Protein AF-D8G5G7-F1 (afdb_monomer_lite)

Secondary structure (DSSP, 8-state):
------SSSSPTT-PPPGGGGGGGGTT-HHHHHHHHHHHHHHHHHHHHHHHHHHHHH--TTS-GGGTT-SSHHHHHHTTSSB-GGG-B---HHHHHHHHHHHHHHHHHHHHHHIIIIIS-S-STTT-TTT---TT-HHHHHHHHHHHHHHHHHHHHHHHHHHHTSS-EEETTTTEEE---S----HHHHHHHHTT-SSSSGGGG--SHHHHHHHHHHHHHHHHHHHHHHHH----HHHHHHS--SHHHHHHHHHHHHHHHHHHHHHHHHH-STTTTHHHH-SPPEEEESSSEEEESTT---HHHHHHHHHHHHHHHHHHHHHHHHHHHTTEETTTTEE-S-TT-S--------------

Foldseek 3Di:
DDPPFDLDDDGPDDDDDPVCPCSVLQQQLLLVLLVVLLVVLVVLQCLLVVLVVLVVQDDLVDFQFQSLDQNVLLCLQLVPQAFALRRRNDCVSSNVSSVVSNVVSVVSNVSSCCSNPPNGRACCPPPVLRGDALLPQLNVLLVQLVVLLVVLVVLVVSLCSQAPVQHGQFLVRRGGDRQPAADQPCCVQCCLCVVVPDPDRVLPDRDVSSVSNNSNVSSCCSNVSSVVSNVDGDDPVRVLPAQRGPLRVLLVVLLVLLVVLQSQLSSLQAHCGSSPCSNFNDHWDWDDDVHIATDDPPRNTSSRCSNVVSNVSSVVSNVSSVVSNCSSCQQDPVVRGRDDRSNPPDDDPDPPPPPDDDD

Structure (mmCIF, N/CA/C/O backbone):
data_AF-D8G5G7-F1
#
_entry.id   AF-D8G5G7-F1
#
loop_
_atom_site.group_PDB
_atom_site.id
_atom_site.type_symbol
_atom_site.label_atom_id
_atom_site.label_alt_id
_atom_site.label_comp_id
_atom_site.label_asym_id
_atom_site.label_entity_id
_atom_site.label_seq_id
_atom_site.pdbx_PDB_ins_code
_atom_site.Cartn_x
_atom_site.Cartn_y
_atom_site.Cartn_z
_atom_site.occupancy
_atom_site.B_iso_or_equiv
_atom_site.auth_seq_id
_atom_site.auth_comp_id
_atom_site.auth_asym_id
_atom_site.auth_atom_id
_atom_site.pdbx_PDB_model_num
ATOM 1 N N . MET A 1 1 ? 28.054 -3.912 -35.708 1.00 29.47 1 MET A N 1
ATOM 2 C CA . MET A 1 1 ? 26.608 -4.204 -35.621 1.00 29.47 1 MET A CA 1
ATOM 3 C C . MET A 1 1 ? 26.435 -5.253 -34.540 1.00 29.47 1 MET A C 1
ATOM 5 O O . MET A 1 1 ? 26.731 -6.412 -34.782 1.00 29.47 1 MET A O 1
ATOM 9 N N . SER A 1 2 ? 26.134 -4.815 -33.317 1.00 28.81 2 SER A N 1
ATOM 10 C CA . SER A 1 2 ? 25.915 -5.701 -32.171 1.00 28.81 2 SER A CA 1
ATOM 11 C C . SER A 1 2 ? 24.429 -6.039 -32.132 1.00 28.81 2 SER A C 1
ATOM 13 O O . SER A 1 2 ? 23.609 -5.128 -32.002 1.00 28.81 2 SER A O 1
ATOM 15 N N . ASN A 1 3 ? 24.091 -7.315 -32.314 1.00 30.52 3 ASN A N 1
ATOM 16 C CA . ASN A 1 3 ? 22.737 -7.826 -32.127 1.00 30.52 3 ASN A CA 1
ATOM 17 C C . ASN A 1 3 ? 22.386 -7.714 -30.637 1.00 30.52 3 ASN A C 1
ATOM 19 O O . ASN A 1 3 ? 22.638 -8.629 -29.858 1.00 30.52 3 ASN A O 1
ATOM 23 N N . MET A 1 4 ? 21.829 -6.573 -30.226 1.00 34.38 4 MET A N 1
ATOM 24 C CA . MET A 1 4 ? 21.128 -6.458 -28.949 1.00 34.38 4 MET A CA 1
ATOM 25 C C . MET A 1 4 ? 19.815 -7.229 -29.078 1.00 34.38 4 MET A C 1
ATOM 27 O O . MET A 1 4 ? 18.813 -6.685 -29.536 1.00 34.38 4 MET A O 1
ATOM 31 N N . VAL A 1 5 ? 19.844 -8.509 -28.712 1.00 39.44 5 VAL A N 1
ATOM 32 C CA . VAL A 1 5 ? 18.653 -9.357 -28.635 1.00 39.44 5 VAL A CA 1
ATOM 33 C C . VAL A 1 5 ? 17.678 -8.719 -27.645 1.00 39.44 5 VAL A C 1
ATOM 35 O O . VAL A 1 5 ? 17.983 -8.529 -26.465 1.00 39.44 5 VAL A O 1
ATOM 38 N N . ALA A 1 6 ? 16.517 -8.309 -28.152 1.00 40.16 6 ALA A N 1
ATOM 39 C CA . ALA A 1 6 ? 15.459 -7.711 -27.358 1.00 40.16 6 ALA A CA 1
ATOM 40 C C . ALA A 1 6 ? 14.908 -8.752 -26.371 1.00 40.16 6 ALA A C 1
ATOM 42 O O . ALA A 1 6 ? 14.219 -9.692 -26.758 1.00 40.16 6 ALA A O 1
ATOM 43 N N . LYS A 1 7 ? 15.181 -8.548 -25.078 1.00 50.09 7 LYS A N 1
ATOM 44 C CA . LYS A 1 7 ? 14.821 -9.428 -23.947 1.00 50.09 7 LYS A CA 1
ATOM 45 C C . LYS A 1 7 ? 13.322 -9.477 -23.613 1.00 50.09 7 LYS A C 1
ATOM 47 O O . LYS A 1 7 ? 12.943 -9.877 -22.515 1.00 50.09 7 LYS A O 1
ATOM 52 N N . SER A 1 8 ? 12.455 -9.042 -24.523 1.00 45.91 8 SER A N 1
ATOM 53 C CA . SER A 1 8 ? 11.006 -9.109 -24.359 1.00 45.91 8 SER A CA 1
ATOM 54 C C . SER A 1 8 ? 10.410 -9.943 -25.482 1.00 45.91 8 SER A C 1
ATOM 56 O O . SER A 1 8 ? 10.410 -9.523 -26.636 1.00 45.91 8 SER A O 1
ATOM 58 N N . PHE A 1 9 ? 9.856 -11.106 -25.139 1.00 51.53 9 PHE A N 1
ATOM 59 C CA . PHE A 1 9 ? 8.991 -11.855 -26.050 1.00 51.53 9 PHE A CA 1
ATOM 60 C C . PHE A 1 9 ? 7.855 -10.953 -26.547 1.00 51.53 9 PHE A C 1
ATOM 62 O O . PHE A 1 9 ? 7.195 -10.369 -25.687 1.00 51.53 9 PHE A O 1
ATOM 69 N N . PRO A 1 10 ? 7.528 -10.935 -27.854 1.00 54.72 10 PRO A N 1
ATOM 70 C CA . PRO A 1 10 ? 7.952 -11.896 -28.873 1.00 54.72 10 PRO A CA 1
ATOM 71 C C . PRO A 1 10 ? 9.245 -11.499 -29.605 1.00 54.72 10 PRO A C 1
ATOM 73 O O . PRO A 1 10 ? 9.547 -10.322 -29.758 1.00 54.72 10 PRO A O 1
ATOM 76 N N . GLY A 1 11 ? 9.964 -12.512 -30.104 1.00 46.16 11 GLY A N 1
ATOM 77 C CA . GLY A 1 11 ? 11.111 -12.325 -30.997 1.00 46.16 11 GLY A CA 1
ATOM 78 C C . GLY A 1 11 ? 10.788 -11.457 -32.221 1.00 46.16 11 GLY A C 1
ATOM 79 O O . GLY A 1 11 ? 9.621 -11.310 -32.602 1.00 46.16 11 GLY A O 1
ATOM 80 N N . GLU A 1 12 ? 11.843 -10.883 -32.803 1.00 34.78 12 GLU A N 1
ATOM 81 C CA . GLU A 1 12 ? 11.816 -9.904 -33.896 1.00 34.78 12 GLU A CA 1
ATOM 82 C C . GLU A 1 12 ? 10.707 -10.151 -34.939 1.00 34.78 12 GLU A C 1
ATOM 84 O O . GLU A 1 12 ? 10.518 -11.256 -35.450 1.00 34.78 12 GLU A O 1
ATOM 89 N N . GLY A 1 13 ? 9.961 -9.090 -35.268 1.00 44.59 13 GLY A N 1
ATOM 90 C CA . GLY A 1 13 ? 8.995 -9.078 -36.373 1.00 44.59 13 GLY A CA 1
ATOM 91 C C . GLY A 1 13 ? 7.551 -9.473 -36.037 1.00 44.59 13 GLY A C 1
ATOM 92 O O . GLY A 1 13 ? 6.696 -9.395 -36.919 1.00 44.59 13 GLY A O 1
ATOM 93 N N . LYS A 1 14 ? 7.221 -9.851 -34.793 1.00 53.91 14 LYS A N 1
ATOM 94 C CA . LYS A 1 14 ? 5.826 -10.106 -34.373 1.00 53.91 14 LYS A CA 1
ATOM 95 C C . LYS A 1 14 ? 5.329 -9.002 -33.444 1.00 53.91 14 LYS A C 1
ATOM 97 O O . LYS A 1 14 ? 5.831 -8.839 -32.341 1.00 53.91 14 LYS A O 1
ATOM 102 N N . SER A 1 15 ? 4.320 -8.241 -33.863 1.00 70.19 15 SER A N 1
ATOM 103 C CA . SER A 1 15 ? 3.655 -7.289 -32.970 1.00 70.19 15 SER A CA 1
ATOM 104 C C . SER A 1 15 ? 2.857 -8.042 -31.898 1.00 70.19 15 SER A C 1
ATOM 106 O O . SER A 1 15 ? 2.246 -9.078 -32.167 1.00 70.19 15 SER A O 1
ATOM 108 N N . PHE A 1 16 ? 2.853 -7.538 -30.660 1.00 81.69 16 PHE A N 1
ATOM 109 C CA . PHE A 1 16 ? 1.962 -8.069 -29.625 1.00 81.69 16 PHE A CA 1
ATOM 110 C C . PHE A 1 16 ? 0.503 -7.967 -30.095 1.00 81.69 16 PHE A C 1
ATOM 112 O O . PHE A 1 16 ? 0.128 -6.905 -30.602 1.00 81.69 16 PHE A O 1
ATOM 119 N N . PRO A 1 17 ? -0.343 -8.996 -29.916 1.00 86.75 17 PRO A N 1
ATOM 120 C CA . PRO A 1 17 ? -1.772 -8.909 -30.216 1.00 86.75 17 PRO A CA 1
ATOM 121 C C . PRO A 1 17 ? -2.478 -7.904 -29.292 1.00 86.75 17 PRO A C 1
ATOM 123 O O . PRO A 1 17 ? -1.935 -7.496 -28.267 1.00 86.75 17 PRO A O 1
ATOM 126 N N . TRP A 1 18 ? -3.697 -7.487 -29.649 1.00 90.56 18 TRP A N 1
ATOM 127 C CA . TRP A 1 18 ? -4.420 -6.422 -28.934 1.00 90.56 18 TRP A CA 1
ATOM 128 C C . TRP A 1 18 ? -4.669 -6.737 -27.448 1.00 90.56 18 TRP A C 1
ATOM 130 O O . TRP A 1 18 ? -4.568 -5.839 -26.618 1.00 90.56 18 TRP A O 1
ATOM 140 N N . TRP A 1 19 ? -4.902 -8.006 -27.096 1.00 89.56 19 TRP A N 1
ATOM 141 C CA . TRP A 1 19 ? -5.105 -8.451 -25.710 1.00 89.56 19 TRP A CA 1
ATOM 142 C C . TRP A 1 19 ? -3.826 -8.403 -24.853 1.00 89.56 19 TRP A C 1
ATOM 144 O O . TRP A 1 19 ? -3.909 -8.414 -23.631 1.00 89.56 19 TRP A O 1
ATOM 154 N N . ALA A 1 20 ? -2.645 -8.300 -25.477 1.00 89.44 20 ALA A N 1
ATOM 155 C CA . ALA A 1 20 ? -1.357 -8.038 -24.827 1.00 89.44 20 ALA A CA 1
ATOM 156 C C . ALA A 1 20 ? -0.851 -6.614 -25.131 1.00 89.44 20 ALA A C 1
ATOM 158 O O . ALA A 1 20 ? 0.353 -6.358 -25.115 1.00 89.44 20 ALA A O 1
ATOM 159 N N . GLY A 1 21 ? -1.758 -5.684 -25.454 1.00 91.75 21 GLY A N 1
ATOM 160 C CA . GLY A 1 21 ? -1.418 -4.371 -26.004 1.00 91.75 21 GLY A CA 1
ATOM 161 C C . GLY A 1 21 ? -0.442 -3.563 -25.147 1.00 91.75 21 GLY A C 1
ATOM 162 O O . GLY A 1 21 ? 0.453 -2.928 -25.697 1.00 91.75 21 GLY A O 1
ATOM 163 N N . ASN A 1 22 ? -0.542 -3.648 -23.817 1.00 94.56 22 ASN A N 1
ATOM 164 C CA . ASN A 1 22 ? 0.334 -2.901 -22.908 1.00 94.56 22 ASN A CA 1
ATOM 165 C C . ASN A 1 22 ? 1.798 -3.361 -22.957 1.00 94.56 22 ASN A C 1
ATOM 167 O O . ASN A 1 22 ? 2.686 -2.569 -22.663 1.00 94.56 22 ASN A O 1
ATOM 171 N N . ALA A 1 23 ? 2.082 -4.588 -23.405 1.00 91.06 23 ALA A N 1
ATOM 172 C CA . ALA A 1 23 ? 3.458 -5.047 -23.600 1.00 91.06 23 ALA A CA 1
ATOM 173 C C . ALA A 1 23 ? 4.178 -4.291 -24.736 1.00 91.06 23 ALA A C 1
ATOM 175 O O . ALA A 1 23 ? 5.401 -4.257 -24.793 1.00 91.06 23 ALA A O 1
ATOM 176 N N . ARG A 1 24 ? 3.436 -3.599 -25.614 1.00 91.44 24 ARG A N 1
ATOM 177 C CA . ARG A 1 24 ? 4.013 -2.685 -26.615 1.00 91.44 24 ARG A CA 1
ATOM 178 C C . ARG A 1 24 ? 4.644 -1.440 -25.977 1.00 91.44 24 ARG A C 1
ATOM 180 O O . ARG A 1 24 ? 5.431 -0.766 -26.629 1.00 91.44 24 ARG A O 1
ATOM 187 N N . LEU A 1 25 ? 4.306 -1.129 -24.722 1.00 93.62 25 LEU A N 1
ATOM 188 C CA . LEU A 1 25 ? 4.817 0.038 -24.000 1.00 93.62 25 LEU A CA 1
ATOM 189 C C . LEU A 1 25 ? 6.176 -0.210 -23.337 1.00 93.62 25 LEU A C 1
ATOM 191 O O . LEU A 1 25 ? 6.769 0.742 -22.842 1.00 93.62 25 LEU A O 1
ATOM 195 N N . THR A 1 26 ? 6.676 -1.452 -23.314 1.00 91.75 26 THR A N 1
ATOM 196 C CA . THR A 1 26 ? 7.868 -1.833 -22.539 1.00 91.75 26 THR A CA 1
ATOM 197 C C . THR A 1 26 ? 9.065 -0.922 -22.798 1.00 91.75 26 THR A C 1
ATOM 199 O O . THR A 1 26 ? 9.737 -0.547 -21.846 1.00 91.75 26 THR A O 1
ATOM 202 N N . ASN A 1 27 ? 9.296 -0.507 -24.045 1.00 91.69 27 ASN A N 1
ATOM 203 C CA . ASN A 1 27 ? 10.429 0.352 -24.414 1.00 91.69 27 ASN A CA 1
ATOM 204 C C . ASN A 1 27 ? 10.015 1.794 -24.764 1.00 91.69 27 ASN A C 1
ATOM 206 O O . ASN A 1 27 ? 10.788 2.526 -25.372 1.00 91.69 27 ASN A O 1
ATOM 210 N N . LEU A 1 28 ? 8.795 2.204 -24.403 1.00 94.56 28 LEU A N 1
ATOM 211 C CA . LEU A 1 28 ? 8.271 3.555 -24.617 1.00 94.56 28 LEU A CA 1
ATOM 212 C C . LEU A 1 28 ? 8.147 4.262 -23.266 1.00 94.56 28 LEU A C 1
ATOM 214 O O . LEU A 1 28 ? 7.047 4.400 -22.729 1.00 94.56 28 LEU A O 1
ATOM 218 N N . SER A 1 29 ? 9.281 4.672 -22.689 1.00 95.19 29 SER A N 1
ATOM 219 C CA . SER A 1 29 ? 9.368 5.191 -21.314 1.00 95.19 29 SER A CA 1
ATOM 220 C C . SER A 1 29 ? 8.420 6.365 -21.035 1.00 95.19 29 SER A C 1
ATOM 222 O O . SER A 1 29 ? 7.844 6.436 -19.948 1.00 95.19 29 SER A O 1
ATOM 224 N N . GLY A 1 30 ? 8.164 7.234 -22.019 1.00 96.19 30 GLY A N 1
ATOM 225 C CA . GLY A 1 30 ? 7.226 8.354 -21.899 1.00 96.19 30 GLY A CA 1
ATOM 226 C C . GLY A 1 30 ? 5.760 7.918 -21.921 1.00 96.19 30 GLY A C 1
ATOM 227 O O . GLY A 1 30 ? 4.972 8.334 -21.067 1.00 96.19 30 GLY A O 1
ATOM 228 N N . ARG A 1 31 ? 5.390 7.012 -22.835 1.00 96.75 31 ARG A N 1
ATOM 229 C CA . ARG A 1 31 ? 4.023 6.455 -22.887 1.00 96.75 31 ARG A CA 1
ATOM 230 C C . ARG A 1 31 ? 3.725 5.589 -21.664 1.00 96.75 31 ARG A C 1
ATOM 232 O O . ARG A 1 31 ? 2.621 5.654 -21.120 1.00 96.75 31 ARG A O 1
ATOM 239 N N . LEU A 1 32 ? 4.707 4.802 -21.224 1.00 96.69 32 LEU A N 1
ATOM 240 C CA . LEU A 1 32 ? 4.609 3.943 -20.051 1.00 96.69 32 LEU A CA 1
ATOM 241 C C . LEU A 1 32 ? 4.511 4.770 -18.764 1.00 96.69 32 LEU A C 1
ATOM 243 O O . LEU A 1 32 ? 3.706 4.426 -17.902 1.00 96.69 32 LEU A O 1
ATOM 247 N N . LEU A 1 33 ? 5.244 5.885 -18.650 1.00 97.69 33 LEU A N 1
ATOM 248 C CA . LEU A 1 33 ? 5.046 6.866 -17.577 1.00 97.69 33 LEU A CA 1
ATOM 249 C C . LEU A 1 33 ? 3.591 7.352 -17.548 1.00 97.69 33 LEU A C 1
ATOM 251 O O . LEU A 1 33 ? 2.958 7.318 -16.496 1.00 97.69 33 LEU A O 1
ATOM 255 N N . GLY A 1 34 ? 3.038 7.742 -18.701 1.00 98.12 34 GLY A N 1
ATOM 256 C CA . GLY A 1 34 ? 1.639 8.163 -18.796 1.00 98.12 34 GLY A CA 1
ATOM 257 C C . GLY A 1 34 ? 0.655 7.095 -18.318 1.00 98.12 34 GLY A C 1
ATOM 258 O O . GLY A 1 34 ? -0.245 7.404 -17.539 1.00 98.12 34 GLY A O 1
ATOM 259 N N . ALA A 1 35 ? 0.878 5.829 -18.687 1.00 98.31 35 ALA A N 1
ATOM 260 C CA . ALA A 1 35 ? 0.050 4.713 -18.230 1.00 98.31 35 ALA A CA 1
ATOM 261 C C . ALA A 1 35 ? 0.089 4.547 -16.699 1.00 98.31 35 ALA A C 1
ATOM 263 O O . ALA A 1 35 ? -0.959 4.394 -16.072 1.00 98.31 35 ALA A O 1
ATOM 264 N N . HIS A 1 36 ? 1.272 4.638 -16.081 1.00 98.56 36 HIS A N 1
ATOM 265 C CA . HIS A 1 36 ? 1.418 4.538 -14.625 1.00 98.56 36 HIS A CA 1
ATOM 266 C C . HIS A 1 36 ? 0.782 5.722 -13.890 1.00 98.56 36 HIS A C 1
ATOM 268 O O . HIS A 1 36 ? 0.077 5.518 -12.903 1.00 98.56 36 HIS A O 1
ATOM 274 N N . VAL A 1 37 ? 0.980 6.950 -14.377 1.00 98.62 37 VAL A N 1
ATOM 275 C CA . VAL A 1 37 ? 0.403 8.157 -13.764 1.00 98.62 37 VAL A CA 1
ATOM 276 C C . VAL A 1 37 ? -1.124 8.168 -13.913 1.00 98.62 37 VAL A C 1
ATOM 278 O O . VAL A 1 37 ? -1.827 8.484 -12.954 1.00 98.62 37 VAL A O 1
ATOM 281 N N . ALA A 1 38 ? -1.657 7.744 -15.064 1.00 98.56 38 ALA A N 1
ATOM 282 C CA . ALA A 1 38 ? -3.098 7.582 -15.260 1.00 98.56 38 ALA A CA 1
ATOM 283 C C . ALA A 1 38 ? -3.681 6.511 -14.324 1.00 98.56 38 ALA A C 1
ATOM 285 O O . ALA A 1 38 ? -4.722 6.735 -13.708 1.00 98.56 38 ALA A O 1
ATOM 286 N N . HIS A 1 39 ? -2.996 5.374 -14.164 1.00 98.69 39 HIS A N 1
ATOM 287 C CA . HIS A 1 39 ? -3.416 4.321 -13.240 1.00 98.69 39 HIS A CA 1
ATOM 288 C C . HIS A 1 39 ? -3.375 4.782 -11.774 1.00 98.69 39 HIS A C 1
ATOM 290 O O . HIS A 1 39 ? -4.313 4.519 -11.026 1.00 98.69 39 HIS A O 1
ATOM 296 N N . ALA A 1 40 ? -2.352 5.540 -11.365 1.00 98.62 40 ALA A N 1
ATOM 297 C CA . ALA A 1 40 ? -2.332 6.193 -10.054 1.00 98.62 40 ALA A CA 1
ATOM 298 C C . ALA A 1 40 ? -3.522 7.156 -9.888 1.00 98.62 40 ALA A C 1
ATOM 300 O O . ALA A 1 40 ? -4.161 7.171 -8.838 1.00 98.62 40 ALA A O 1
ATOM 301 N N . GLY A 1 41 ? -3.879 7.890 -10.947 1.00 98.62 41 GLY A N 1
ATOM 302 C CA . GLY A 1 41 ? -5.098 8.695 -11.002 1.00 98.62 41 GLY A CA 1
ATOM 303 C C . GLY A 1 41 ? -6.365 7.879 -10.740 1.00 98.62 41 GLY A C 1
ATOM 304 O O . GLY A 1 41 ? -7.196 8.318 -9.956 1.00 98.62 41 GLY A O 1
ATOM 305 N N . LEU A 1 42 ? -6.496 6.673 -11.305 1.00 98.81 42 LEU A N 1
ATOM 306 C CA . LEU A 1 42 ? -7.637 5.782 -11.042 1.00 98.81 42 LEU A CA 1
ATOM 307 C C . LEU A 1 42 ? -7.707 5.318 -9.580 1.00 98.81 42 LEU A C 1
ATOM 309 O O . LEU A 1 42 ? -8.792 5.303 -9.003 1.00 98.81 42 LEU A O 1
ATOM 313 N N . ILE A 1 43 ? -6.568 4.979 -8.968 1.00 98.81 43 ILE A N 1
ATOM 314 C CA . ILE A 1 43 ? -6.507 4.583 -7.549 1.00 98.81 43 ILE A CA 1
ATOM 315 C C . ILE A 1 43 ? -6.970 5.742 -6.657 1.00 98.81 43 ILE A C 1
ATOM 317 O O . ILE A 1 43 ? -7.817 5.564 -5.783 1.00 98.81 43 ILE A O 1
ATOM 321 N N . VAL A 1 44 ? -6.441 6.944 -6.899 1.00 98.81 44 VAL A N 1
ATOM 322 C CA . VAL A 1 44 ? -6.764 8.145 -6.115 1.00 98.81 44 VAL A CA 1
ATOM 323 C C . VAL A 1 44 ? -8.207 8.608 -6.370 1.00 98.81 44 VAL A C 1
ATOM 325 O O . VAL A 1 44 ? -8.884 9.040 -5.437 1.00 98.81 44 VAL A O 1
ATOM 328 N N . LEU A 1 45 ? -8.711 8.453 -7.600 1.00 98.75 45 LEU A N 1
ATOM 329 C CA . LEU A 1 45 ? -10.111 8.701 -7.953 1.00 98.75 45 LEU A CA 1
ATOM 330 C C . LEU A 1 45 ? -11.033 7.774 -7.169 1.00 98.75 45 LEU A C 1
ATOM 332 O O . LEU A 1 45 ? -11.994 8.249 -6.570 1.00 98.75 45 LEU A O 1
ATOM 336 N N . TRP A 1 46 ? -10.732 6.473 -7.149 1.00 98.81 46 TRP A N 1
ATOM 337 C CA . TRP A 1 46 ? -11.498 5.504 -6.374 1.00 98.81 46 TRP A CA 1
ATOM 338 C C . TRP A 1 46 ? -11.478 5.866 -4.888 1.00 98.81 46 TRP A C 1
ATOM 340 O O . TRP A 1 46 ? -12.542 5.988 -4.296 1.00 98.81 46 TRP A O 1
ATOM 350 N N . ALA A 1 47 ? -10.311 6.154 -4.304 1.00 98.75 47 ALA A N 1
ATOM 351 C CA . ALA A 1 47 ? -10.218 6.537 -2.895 1.00 98.75 47 ALA A CA 1
ATOM 352 C C . ALA A 1 47 ? -11.102 7.754 -2.563 1.00 98.75 47 ALA A C 1
ATOM 354 O O . ALA A 1 47 ? -11.836 7.730 -1.578 1.00 98.75 47 ALA A O 1
ATOM 355 N N . GLY A 1 48 ? -11.093 8.796 -3.401 1.00 98.69 48 GLY A N 1
ATOM 356 C CA . GLY A 1 48 ? -11.920 9.987 -3.197 1.00 98.69 48 GLY A CA 1
ATOM 357 C C . GLY A 1 48 ? -13.411 9.740 -3.419 1.00 98.69 48 GLY A C 1
ATOM 358 O O . GLY A 1 48 ? -14.228 9.992 -2.533 1.00 98.69 48 GLY A O 1
ATOM 359 N N . ALA A 1 49 ? -13.773 9.210 -4.588 1.00 98.69 49 ALA A N 1
ATOM 360 C CA . ALA A 1 49 ? -15.163 8.984 -4.972 1.00 98.69 49 ALA A CA 1
ATOM 361 C C . ALA A 1 49 ? -15.857 7.967 -4.057 1.00 98.69 49 ALA A C 1
ATOM 363 O O . ALA A 1 49 ? -16.989 8.200 -3.639 1.00 98.69 49 ALA A O 1
ATOM 364 N N . TYR A 1 50 ? -15.181 6.870 -3.706 1.00 98.44 50 TYR A N 1
ATOM 365 C CA . TYR A 1 50 ? -15.756 5.836 -2.847 1.00 98.44 50 TYR A CA 1
ATOM 366 C C . TYR A 1 50 ? -15.848 6.293 -1.384 1.00 98.44 50 TYR A C 1
ATOM 368 O O . TYR A 1 50 ? -16.817 5.949 -0.717 1.00 98.44 50 TYR A O 1
ATOM 376 N N . THR A 1 51 ? -14.932 7.148 -0.900 1.00 98.81 51 THR A N 1
ATOM 377 C CA . THR A 1 51 ? -15.064 7.775 0.433 1.00 98.81 51 THR A CA 1
ATOM 378 C C . THR A 1 51 ? -16.310 8.658 0.496 1.00 98.81 51 THR A C 1
ATOM 380 O O . THR A 1 51 ? -17.077 8.584 1.453 1.00 98.81 51 THR A O 1
ATOM 383 N N . LEU A 1 52 ? -16.548 9.476 -0.535 1.00 98.75 52 LEU A N 1
ATOM 384 C CA . LEU A 1 52 ? -17.740 10.327 -0.611 1.00 98.75 52 LEU A CA 1
ATOM 385 C C . LEU A 1 52 ? -19.024 9.506 -0.793 1.00 98.75 52 LEU A C 1
ATOM 387 O O . LEU A 1 52 ? -20.059 9.855 -0.229 1.00 98.75 52 LEU A O 1
ATOM 391 N N . PHE A 1 53 ? -18.954 8.401 -1.537 1.00 98.69 53 PHE A N 1
ATOM 392 C CA . PHE A 1 53 ? -20.060 7.459 -1.673 1.00 98.69 53 PHE A CA 1
ATOM 393 C C . PHE A 1 53 ? -20.416 6.806 -0.333 1.00 98.69 53 PHE A C 1
ATOM 395 O O . PHE A 1 53 ? -21.580 6.848 0.062 1.00 98.69 53 PHE A O 1
ATOM 402 N N . GLU A 1 54 ? -19.433 6.261 0.389 1.00 98.62 54 GLU A N 1
ATOM 403 C CA . GLU A 1 54 ? -19.634 5.705 1.730 1.00 98.62 54 GLU A CA 1
ATOM 404 C C . GLU A 1 54 ? -20.229 6.753 2.672 1.00 98.62 54 GLU A C 1
ATOM 406 O O . GLU A 1 54 ? -21.240 6.491 3.321 1.00 98.62 54 GLU A O 1
ATOM 411 N N . LEU A 1 55 ? -19.675 7.970 2.677 1.00 98.38 55 LEU A N 1
ATOM 412 C CA . LEU A 1 55 ? -20.170 9.061 3.513 1.00 98.38 55 LEU A CA 1
ATOM 413 C C . LEU A 1 55 ? -21.620 9.444 3.188 1.00 98.38 55 LEU A C 1
ATOM 415 O O . LEU A 1 55 ? -22.398 9.696 4.101 1.00 98.38 55 LEU A O 1
ATOM 419 N N . SER A 1 56 ? -22.016 9.437 1.911 1.00 98.31 56 SER A N 1
ATOM 420 C CA . SER A 1 56 ? -23.391 9.764 1.498 1.00 98.31 56 SER A CA 1
ATOM 421 C C . SER A 1 56 ? -24.449 8.772 1.995 1.00 98.31 56 SER A C 1
ATOM 423 O O . SER A 1 56 ? -25.638 9.087 1.990 1.00 98.31 56 SER A O 1
ATOM 425 N N . ARG A 1 57 ? -24.026 7.571 2.404 1.00 97.38 57 ARG A N 1
ATOM 426 C CA . ARG A 1 57 ? -24.897 6.486 2.878 1.00 97.38 57 ARG A CA 1
ATOM 427 C C . ARG A 1 57 ? -24.652 6.126 4.341 1.00 97.38 57 ARG A C 1
ATOM 429 O O . ARG A 1 57 ? -25.306 5.216 4.842 1.00 97.38 57 ARG A O 1
ATOM 436 N N . PHE A 1 58 ? -23.718 6.808 4.998 1.00 98.06 58 PHE A N 1
ATOM 437 C CA . PHE A 1 58 ? -23.320 6.513 6.362 1.00 98.06 58 PHE A CA 1
ATOM 438 C C . PHE A 1 58 ? -24.434 6.883 7.346 1.00 98.06 58 PHE A C 1
ATOM 440 O O . PHE A 1 58 ? -24.867 8.034 7.407 1.00 98.06 58 PHE A O 1
ATOM 447 N N . ASN A 1 59 ? -24.868 5.905 8.136 1.00 96.88 59 ASN A N 1
ATOM 448 C CA . ASN A 1 59 ? -25.760 6.093 9.266 1.00 96.88 59 ASN A CA 1
ATOM 449 C C . ASN A 1 59 ? -24.958 5.985 10.580 1.00 96.88 59 ASN A C 1
ATOM 451 O O . ASN A 1 59 ? -24.515 4.884 10.922 1.00 96.88 59 ASN A O 1
ATOM 455 N N . PRO A 1 60 ? -24.788 7.084 11.341 1.00 93.50 60 PRO A N 1
ATOM 456 C CA . PRO A 1 60 ? -24.048 7.066 12.604 1.00 93.50 60 PRO A CA 1
ATOM 457 C C . PRO A 1 60 ? -24.761 6.303 13.732 1.00 93.50 60 PRO A C 1
ATOM 459 O O . PRO A 1 60 ? -24.133 6.009 14.746 1.00 93.50 60 PRO A O 1
ATOM 462 N N . GLU A 1 61 ? -26.047 5.973 13.580 1.00 92.44 61 GLU A N 1
ATOM 463 C CA . GLU A 1 61 ? -26.805 5.166 14.550 1.00 92.44 61 GLU A CA 1
ATOM 464 C C . GLU A 1 61 ? -26.547 3.658 14.401 1.00 92.44 61 GLU A C 1
ATOM 466 O O . GLU A 1 61 ? -26.952 2.873 15.257 1.00 92.44 61 GLU A O 1
ATOM 471 N N . GLN A 1 62 ? -25.885 3.238 13.317 1.00 94.50 62 GLN A N 1
ATOM 472 C CA . GLN A 1 62 ? -25.541 1.843 13.049 1.00 94.50 62 GLN A CA 1
ATOM 473 C C . GLN A 1 62 ? -24.030 1.613 13.161 1.00 94.50 62 GLN A C 1
ATOM 475 O O . GLN A 1 62 ? -23.243 2.511 12.846 1.00 94.50 62 GLN A O 1
ATOM 480 N N . PRO A 1 63 ? -23.584 0.398 13.532 1.00 94.81 63 PRO A N 1
ATOM 481 C CA . PRO A 1 63 ? -22.167 0.063 13.496 1.00 94.81 63 PRO A CA 1
ATOM 482 C C . PRO A 1 63 ? -21.589 0.231 12.087 1.00 94.81 63 PRO A C 1
ATOM 484 O O . PRO A 1 63 ? -22.228 -0.128 11.094 1.00 94.81 63 PRO A O 1
ATOM 487 N N . MET A 1 64 ? -20.362 0.750 11.976 1.00 96.88 64 MET A N 1
ATOM 488 C CA . MET A 1 64 ? -19.715 0.949 10.669 1.00 96.88 64 MET A CA 1
ATOM 489 C C . MET A 1 64 ? -19.573 -0.363 9.890 1.00 96.88 64 MET A C 1
ATOM 491 O O . MET A 1 64 ? -19.745 -0.396 8.670 1.00 96.88 64 MET A O 1
ATOM 495 N N . TYR A 1 65 ? -19.284 -1.449 10.606 1.00 96.75 65 TYR A N 1
ATOM 496 C CA . TYR A 1 65 ? -18.950 -2.730 10.002 1.00 96.75 65 TYR A CA 1
ATOM 497 C C . TYR A 1 65 ? -20.130 -3.456 9.350 1.00 96.75 65 TYR A C 1
ATOM 499 O O . TYR A 1 65 ? -19.891 -4.373 8.569 1.00 96.75 65 TYR A O 1
ATOM 507 N N . GLU A 1 66 ? -21.376 -3.061 9.624 1.00 95.44 66 GLU A N 1
ATOM 508 C CA . GLU A 1 66 ? -22.584 -3.666 9.030 1.00 95.44 66 GLU A CA 1
ATOM 509 C C . GLU A 1 66 ? -23.080 -2.913 7.787 1.00 95.44 66 GLU A C 1
ATOM 511 O O . GLU A 1 66 ? -23.938 -3.400 7.056 1.00 95.44 66 GLU A O 1
ATOM 516 N N . GLN A 1 67 ? -22.516 -1.736 7.510 1.00 96.56 67 GLN A N 1
ATOM 517 C CA . GLN A 1 67 ? -22.979 -0.834 6.452 1.00 96.56 67 GLN A CA 1
ATOM 518 C C . GLN A 1 67 ? -22.218 -1.009 5.125 1.00 96.56 67 GLN A C 1
ATOM 520 O O . GLN A 1 67 ? -22.415 -0.242 4.184 1.00 96.56 67 GLN A O 1
ATOM 525 N N . GLY A 1 68 ? -21.331 -2.008 5.038 1.00 95.25 68 GLY A N 1
ATOM 526 C CA . GLY A 1 68 ? -20.503 -2.245 3.851 1.00 95.25 68 GLY A CA 1
ATOM 527 C C . GLY A 1 68 ? -19.424 -1.179 3.628 1.00 95.25 68 GLY A C 1
ATOM 528 O O . GLY A 1 68 ? -19.032 -0.936 2.489 1.00 95.25 68 GLY A O 1
ATOM 529 N N . LEU A 1 69 ? -18.958 -0.532 4.701 1.00 97.75 69 LEU A N 1
ATOM 530 C CA . LEU A 1 69 ? -17.948 0.528 4.647 1.00 97.75 69 LEU A CA 1
ATOM 531 C C . LEU A 1 69 ? -16.545 -0.077 4.686 1.00 97.75 69 LEU A C 1
ATOM 533 O O . LEU A 1 69 ? -16.245 -0.883 5.564 1.00 97.75 69 LEU A O 1
ATOM 537 N N . ILE A 1 70 ? -15.655 0.327 3.792 1.00 96.81 70 ILE A N 1
ATOM 538 C CA . ILE A 1 70 ? -14.261 -0.132 3.769 1.00 96.81 70 ILE A CA 1
ATOM 539 C C . ILE A 1 70 ? -13.263 1.023 3.835 1.00 96.81 70 ILE A C 1
ATOM 541 O O . ILE A 1 70 ? -12.113 0.787 4.197 1.00 96.81 70 ILE A O 1
ATOM 545 N N . LEU A 1 71 ? -13.667 2.265 3.561 1.00 98.50 71 LEU A N 1
ATOM 546 C CA . LEU A 1 71 ? -12.800 3.443 3.627 1.00 98.50 71 LEU A CA 1
ATOM 547 C C . LEU A 1 71 ? -13.009 4.266 4.896 1.00 98.50 71 LEU A C 1
ATOM 549 O O . LEU A 1 71 ? -12.026 4.615 5.550 1.00 98.50 71 LEU A O 1
ATOM 553 N N . LEU A 1 72 ? -14.250 4.528 5.307 1.00 98.56 72 LEU A N 1
ATOM 554 C CA . LEU A 1 72 ? -14.513 5.292 6.531 1.00 98.56 72 LEU A CA 1
ATOM 555 C C . LEU A 1 72 ? -13.905 4.638 7.790 1.00 98.56 72 LEU A C 1
ATOM 557 O O . LEU A 1 72 ? -13.252 5.360 8.545 1.00 98.56 72 LEU A O 1
ATOM 561 N N . PRO A 1 73 ? -13.966 3.300 7.988 1.00 98.38 73 PRO A N 1
ATOM 562 C CA . PRO A 1 73 ? -13.244 2.628 9.076 1.00 98.38 73 PRO A CA 1
ATOM 563 C C . PRO A 1 73 ? -11.729 2.891 9.080 1.00 98.38 73 PRO A C 1
ATOM 565 O O . PRO A 1 73 ? -11.105 2.998 10.137 1.00 98.38 73 PRO A O 1
ATOM 568 N N . ASN A 1 74 ? -11.119 3.030 7.896 1.00 98.31 74 ASN A N 1
ATOM 569 C CA . ASN A 1 74 ? -9.695 3.337 7.761 1.00 98.31 74 ASN A CA 1
ATOM 570 C C . ASN A 1 74 ? -9.363 4.771 8.200 1.00 98.31 74 ASN A C 1
ATOM 572 O O . ASN A 1 74 ? -8.287 4.997 8.753 1.00 98.31 74 ASN A O 1
ATOM 576 N N . LEU A 1 75 ? -10.270 5.727 7.990 1.00 98.50 75 LEU A N 1
ATOM 577 C CA . LEU A 1 75 ? -10.120 7.096 8.491 1.00 98.50 75 LEU A CA 1
ATOM 578 C C . LEU A 1 75 ? -10.387 7.168 10.000 1.00 98.50 75 LEU A C 1
ATOM 580 O O . LEU A 1 75 ? -9.653 7.845 10.723 1.00 98.50 75 LEU A O 1
ATOM 584 N N . ALA A 1 76 ? -11.381 6.420 10.482 1.00 98.25 76 ALA A N 1
ATOM 585 C CA . ALA A 1 76 ? -11.735 6.341 11.893 1.00 98.25 76 ALA A CA 1
ATOM 586 C C . ALA A 1 76 ? -10.579 5.799 12.752 1.00 98.25 76 ALA A C 1
ATOM 588 O O . ALA A 1 76 ? -10.207 6.427 13.742 1.00 98.25 76 ALA A O 1
ATOM 589 N N . ARG A 1 77 ? -9.906 4.712 12.335 1.00 97.88 77 ARG A N 1
ATOM 590 C CA . ARG A 1 77 ? -8.733 4.186 13.072 1.00 97.88 77 ARG A CA 1
ATOM 591 C C . ARG A 1 77 ? -7.556 5.167 13.144 1.00 97.88 77 ARG A C 1
ATOM 593 O O . ARG A 1 77 ? -6.770 5.125 14.085 1.00 97.88 77 ARG A O 1
ATOM 600 N N . LEU A 1 78 ? -7.448 6.087 12.180 1.00 98.38 78 LEU A N 1
ATOM 601 C CA . LEU A 1 78 ? -6.465 7.177 12.211 1.00 98.38 78 LEU A CA 1
ATOM 602 C C . LEU A 1 78 ? -6.874 8.318 13.161 1.00 98.38 78 LEU A C 1
ATOM 604 O O . LEU A 1 78 ? -6.158 9.312 13.265 1.00 98.38 78 LEU A O 1
ATOM 608 N N . GLY A 1 79 ? -8.007 8.196 13.856 1.00 97.69 79 GLY A N 1
ATOM 609 C CA . GLY A 1 79 ? -8.520 9.167 14.817 1.00 97.69 79 GLY A CA 1
ATOM 610 C C . GLY A 1 79 ? -9.245 10.357 14.186 1.00 97.69 79 GLY A C 1
ATOM 611 O O . GLY A 1 79 ? -9.459 11.358 14.863 1.00 97.69 79 GLY A O 1
ATOM 612 N N . PHE A 1 80 ? -9.600 10.301 12.898 1.00 98.19 80 PHE A N 1
ATOM 613 C CA . PHE A 1 80 ? -10.393 11.361 12.272 1.00 98.19 80 PHE A CA 1
ATOM 614 C C . PHE A 1 80 ? -11.865 11.201 12.628 1.00 98.19 80 PHE A C 1
ATOM 616 O O . PHE A 1 80 ? -12.441 10.152 12.353 1.00 98.19 80 PHE A O 1
ATOM 623 N N . GLY A 1 81 ? -12.481 12.240 13.192 1.00 95.56 81 GLY A N 1
ATOM 624 C CA . GLY A 1 81 ? -13.929 12.268 13.408 1.00 95.56 81 GLY A CA 1
ATOM 625 C C . GLY A 1 81 ? -14.454 11.356 14.516 1.00 95.56 81 GLY A C 1
ATOM 626 O O . GLY A 1 81 ? -15.666 11.218 14.656 1.00 95.56 81 GLY A O 1
ATOM 627 N N . VAL A 1 82 ? -13.563 10.731 15.291 1.00 96.25 82 VAL A N 1
ATOM 628 C CA . VAL A 1 82 ? -13.904 9.726 16.306 1.00 96.25 82 VAL A CA 1
ATOM 629 C C . VAL A 1 82 ? -13.818 10.316 17.714 1.00 96.25 82 VAL A C 1
ATOM 631 O O . VAL A 1 82 ? -12.847 10.993 18.047 1.00 96.25 82 VAL A O 1
ATOM 634 N N . GLY A 1 83 ? -14.824 10.032 18.538 1.00 92.62 83 GLY A N 1
ATOM 635 C CA . GLY A 1 83 ? -14.862 10.305 19.973 1.00 92.62 83 GLY A CA 1
ATOM 636 C C . GLY A 1 83 ? -14.697 9.044 20.831 1.00 92.62 83 GLY A C 1
ATOM 637 O O . GLY A 1 83 ? -14.239 7.997 20.372 1.00 92.62 83 GLY A O 1
ATOM 638 N N . ALA A 1 84 ? -15.087 9.138 22.102 1.00 95.00 84 ALA A N 1
ATOM 639 C CA . ALA A 1 84 ? -15.033 8.006 23.026 1.00 95.00 84 ALA A CA 1
ATOM 640 C C . ALA A 1 84 ? -15.955 6.852 22.578 1.00 95.00 84 ALA A C 1
ATOM 642 O O . ALA A 1 84 ? -17.002 7.077 21.970 1.00 95.00 84 ALA A O 1
ATOM 643 N N . GLY A 1 85 ? -15.563 5.613 22.875 1.00 95.00 85 GLY A N 1
ATOM 644 C CA . GLY A 1 85 ? -16.306 4.408 22.495 1.00 95.00 85 GLY A CA 1
ATOM 645 C C . GLY A 1 85 ? -16.311 4.113 20.991 1.00 95.00 85 GLY A C 1
ATOM 646 O O . GLY A 1 85 ? -17.103 3.289 20.547 1.00 95.00 85 GLY A O 1
ATOM 647 N N . GLY A 1 86 ? -15.503 4.819 20.191 1.00 94.88 86 GLY A N 1
ATOM 648 C CA . GLY A 1 86 ? -15.531 4.704 18.730 1.00 94.88 86 GLY A CA 1
ATOM 649 C C . GLY A 1 86 ? -16.705 5.438 18.070 1.00 94.88 86 GLY A C 1
ATOM 650 O O . GLY A 1 86 ? -16.981 5.222 16.892 1.00 94.88 86 GLY A O 1
ATOM 651 N N . GLN A 1 87 ? -17.411 6.317 18.790 1.00 95.25 87 GLN A N 1
ATOM 652 C CA . GLN A 1 87 ? -18.512 7.085 18.209 1.00 95.25 87 GLN A CA 1
ATOM 653 C C . GLN A 1 87 ? -17.999 8.065 17.146 1.00 95.25 87 GLN A C 1
ATOM 655 O O . GLN A 1 87 ? -17.046 8.805 17.384 1.00 95.25 87 GLN A O 1
ATOM 660 N N . ILE A 1 88 ? -18.663 8.124 15.991 1.00 96.88 88 ILE A N 1
ATOM 661 C CA . ILE A 1 88 ? -18.352 9.119 14.960 1.00 96.88 88 ILE A CA 1
ATOM 662 C C . ILE A 1 88 ? -19.050 10.436 15.312 1.00 96.88 88 ILE A C 1
ATOM 664 O O . ILE A 1 88 ? -20.274 10.534 15.239 1.00 96.88 88 ILE A O 1
ATOM 668 N N . VAL A 1 89 ? -18.269 11.437 15.716 1.00 95.31 89 VAL A N 1
ATOM 669 C CA . VAL A 1 89 ? -18.752 12.739 16.212 1.00 95.31 89 VAL A CA 1
ATOM 670 C C . VAL A 1 89 ? -18.618 13.865 15.186 1.00 95.31 89 VAL A C 1
ATOM 672 O O . VAL A 1 89 ? -19.345 14.851 15.270 1.00 95.31 89 VAL A O 1
ATOM 675 N N . ASP A 1 90 ? -17.716 13.726 14.212 1.00 95.56 90 ASP A N 1
ATOM 676 C CA . ASP A 1 90 ? -17.531 14.693 13.127 1.00 95.56 90 ASP A CA 1
ATOM 677 C C . ASP A 1 90 ? -17.171 13.985 11.817 1.00 95.56 90 ASP A C 1
ATOM 679 O O . ASP A 1 90 ? -16.182 13.264 11.727 1.00 95.56 90 ASP A O 1
ATOM 683 N N . THR A 1 91 ? -17.954 14.221 10.768 1.00 97.62 91 THR A N 1
ATOM 684 C CA . THR A 1 91 ? -17.719 13.641 9.440 1.00 97.62 91 THR A CA 1
ATOM 685 C C . THR A 1 91 ? -17.045 14.606 8.467 1.00 97.62 91 THR A C 1
ATOM 687 O O . THR A 1 91 ? -16.690 14.205 7.355 1.00 97.62 91 THR A O 1
ATOM 690 N N . TYR A 1 92 ? -16.798 15.860 8.864 1.00 98.25 92 TYR A N 1
ATOM 691 C CA . TYR A 1 92 ? -16.165 16.853 7.997 1.00 98.25 92 TYR A CA 1
ATOM 692 C C . TYR A 1 92 ? -14.784 16.397 7.522 1.00 98.25 92 TYR A C 1
ATOM 694 O O . TYR A 1 92 ? -14.459 16.525 6.342 1.00 98.25 92 TYR A O 1
ATOM 702 N N . SER A 1 93 ? -13.990 15.788 8.408 1.00 97.19 93 SER A N 1
ATOM 703 C CA . SER A 1 93 ? -12.682 15.231 8.037 1.00 97.19 93 SER A CA 1
ATOM 704 C C . SER A 1 93 ? -12.791 14.165 6.939 1.00 97.19 93 SER A C 1
ATOM 706 O O . SER A 1 93 ? -11.967 14.138 6.027 1.00 97.19 93 SER A O 1
ATOM 708 N N . TYR A 1 94 ? -13.828 13.320 6.969 1.00 98.31 94 TYR A N 1
ATOM 709 C CA . TYR A 1 94 ? -14.054 12.306 5.934 1.00 98.31 94 TYR A CA 1
ATOM 710 C C . TYR A 1 94 ? -14.407 12.944 4.592 1.00 98.31 94 TYR A C 1
ATOM 712 O O . TYR A 1 94 ? -13.839 12.572 3.564 1.00 98.31 94 TYR A O 1
ATOM 720 N N . PHE A 1 95 ? -15.283 13.954 4.610 1.00 98.75 95 PHE A N 1
ATOM 721 C CA . PHE A 1 95 ? -15.624 14.733 3.424 1.00 98.75 95 PHE A CA 1
ATOM 722 C C . PHE A 1 95 ? -14.389 15.415 2.826 1.00 98.75 95 PHE A C 1
ATOM 724 O O . PHE A 1 95 ? -14.104 15.246 1.641 1.00 98.75 95 PHE A O 1
ATOM 731 N N . ALA A 1 96 ? -13.623 16.140 3.645 1.00 98.62 96 ALA A N 1
ATOM 732 C CA . ALA A 1 96 ? -12.437 16.867 3.206 1.00 98.62 96 ALA A CA 1
ATOM 733 C C . ALA A 1 96 ? -11.398 15.928 2.576 1.00 98.62 96 ALA A C 1
ATOM 735 O O . ALA A 1 96 ? -10.896 16.206 1.488 1.00 98.62 96 ALA A O 1
ATOM 736 N N . ILE A 1 97 ? -11.120 14.785 3.211 1.00 98.62 97 ILE A N 1
ATOM 737 C CA . ILE A 1 97 ? -10.190 13.779 2.683 1.00 98.62 97 ILE A CA 1
ATOM 738 C C . ILE A 1 97 ? -10.709 13.197 1.362 1.00 98.62 97 ILE A C 1
ATOM 740 O O . ILE A 1 97 ? -9.934 13.095 0.406 1.00 98.62 97 ILE A O 1
ATOM 744 N N . GLY A 1 98 ? -12.001 12.869 1.275 1.00 98.69 98 GLY A N 1
ATOM 745 C CA . GLY A 1 98 ? -12.629 12.391 0.041 1.00 98.69 98 GLY A CA 1
ATOM 746 C C . GLY A 1 98 ? -12.497 13.394 -1.111 1.00 98.69 98 GLY A C 1
ATOM 747 O O . GLY A 1 98 ? -12.075 13.029 -2.209 1.00 98.69 98 GLY A O 1
ATOM 748 N N . VAL A 1 99 ? -12.767 14.677 -0.850 1.00 98.81 99 VAL A N 1
ATOM 749 C CA . VAL A 1 99 ? -12.637 15.765 -1.833 1.00 98.81 99 VAL A CA 1
ATOM 750 C C . VAL A 1 99 ? -11.185 15.986 -2.255 1.00 98.81 99 VAL A C 1
ATOM 752 O O . VAL A 1 99 ? -10.921 16.126 -3.449 1.00 98.81 99 VAL A O 1
ATOM 755 N N . ILE A 1 100 ? -10.232 15.980 -1.317 1.00 98.75 100 ILE A N 1
ATOM 756 C CA . ILE A 1 100 ? -8.804 16.143 -1.629 1.00 98.75 100 ILE A CA 1
ATOM 757 C C . ILE A 1 100 ? -8.341 15.040 -2.583 1.00 98.75 100 ILE A C 1
ATOM 759 O O . ILE A 1 100 ? -7.706 15.342 -3.595 1.00 98.75 100 ILE A O 1
ATOM 763 N N . HIS A 1 101 ? -8.690 13.780 -2.313 1.00 98.75 101 HIS A N 1
ATOM 764 C CA . HIS A 1 101 ? -8.358 12.669 -3.207 1.00 98.75 101 HIS A CA 1
ATOM 765 C C . HIS A 1 101 ? -9.047 12.827 -4.567 1.00 98.75 101 HIS A C 1
ATOM 767 O O . HIS A 1 101 ? -8.387 12.745 -5.602 1.00 98.75 101 HIS A O 1
ATOM 773 N N . LEU A 1 102 ? -10.341 13.152 -4.592 1.00 98.62 102 LEU A N 1
ATOM 774 C CA . LEU A 1 102 ? -11.081 13.342 -5.839 1.00 98.62 102 LEU A CA 1
ATOM 775 C C . LEU A 1 102 ? -10.443 14.420 -6.732 1.00 98.62 102 LEU A C 1
ATOM 777 O O . LEU A 1 102 ? -10.195 14.173 -7.911 1.00 98.62 102 LEU A O 1
ATOM 781 N N . ILE A 1 103 ? -10.105 15.584 -6.174 1.00 98.56 103 ILE A N 1
ATOM 782 C CA . ILE A 1 103 ? -9.455 16.675 -6.916 1.00 98.56 103 ILE A CA 1
ATOM 783 C C . ILE A 1 103 ? -8.047 16.266 -7.367 1.00 98.56 103 ILE A C 1
ATOM 785 O O . ILE A 1 103 ? -7.683 16.474 -8.524 1.00 98.56 103 ILE A O 1
ATOM 789 N N . SER A 1 104 ? -7.265 15.635 -6.488 1.00 98.62 104 SER A N 1
ATOM 790 C CA . SER A 1 104 ? -5.901 15.182 -6.801 1.00 98.62 104 SER A CA 1
ATOM 791 C C . SER A 1 104 ? -5.885 14.182 -7.960 1.00 98.62 104 SER A C 1
ATOM 793 O O . SER A 1 104 ? -5.000 14.229 -8.817 1.00 98.62 104 SER A O 1
ATOM 795 N N . SER A 1 105 ? -6.903 13.320 -8.041 1.00 98.69 105 SER A N 1
ATOM 796 C CA . SER A 1 105 ? -7.055 12.354 -9.129 1.00 98.69 105 SER A CA 1
ATOM 797 C C . SER A 1 105 ? -7.183 13.009 -10.505 1.00 98.69 105 SER A C 1
ATOM 799 O O . SER A 1 105 ? -6.665 12.469 -11.481 1.00 98.69 105 SER A O 1
ATOM 801 N N . ALA A 1 106 ? -7.790 14.199 -10.594 1.00 98.31 106 ALA A N 1
ATOM 802 C CA . ALA A 1 106 ? -7.931 14.927 -11.852 1.00 98.31 106 ALA A CA 1
ATOM 803 C C . ALA A 1 106 ? -6.573 15.418 -12.376 1.00 98.31 106 ALA A C 1
ATOM 805 O O . ALA A 1 106 ? -6.296 15.303 -13.571 1.00 98.31 106 ALA A O 1
ATOM 806 N N . PHE A 1 107 ? -5.695 15.900 -11.489 1.00 98.31 107 PHE A N 1
ATOM 807 C CA . PHE A 1 107 ? -4.336 16.312 -11.858 1.00 98.31 107 PHE A CA 1
ATOM 808 C C . PHE A 1 107 ? -3.483 15.123 -12.311 1.00 98.31 107 PHE A C 1
ATOM 810 O O . PHE A 1 107 ? -2.799 15.212 -13.333 1.00 98.31 107 PHE A O 1
ATOM 817 N N . LEU A 1 108 ? -3.572 13.991 -11.605 1.00 98.56 108 LEU A N 1
ATOM 818 C CA . LEU A 1 108 ? -2.916 12.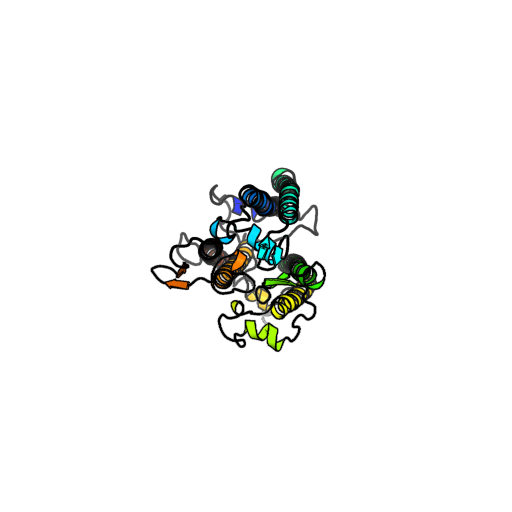747 -12.017 1.00 98.56 108 LEU A CA 1
ATOM 819 C C . LEU A 1 108 ? -3.464 12.251 -13.360 1.00 98.56 108 LEU A C 1
ATOM 821 O O . LEU A 1 108 ? -2.692 11.931 -14.258 1.00 98.56 108 LEU A O 1
ATOM 825 N N . GLY A 1 109 ? -4.784 12.261 -13.549 1.00 97.88 109 GLY A N 1
ATOM 826 C CA . GLY A 1 109 ? -5.424 11.897 -14.812 1.00 97.88 109 GLY A CA 1
ATOM 827 C C . GLY A 1 109 ? -4.960 12.776 -15.974 1.00 97.88 109 GLY A C 1
ATOM 828 O O . GLY A 1 109 ? -4.600 12.257 -17.030 1.00 97.88 109 GLY A O 1
ATOM 829 N N . PHE A 1 110 ? -4.884 14.095 -15.771 1.00 98.19 110 PHE A N 1
ATOM 830 C CA . PHE A 1 110 ? -4.376 15.026 -16.778 1.00 98.19 110 PHE A CA 1
ATOM 831 C C . PHE A 1 110 ? -2.913 14.740 -17.137 1.00 98.19 110 PHE A C 1
ATOM 833 O O . PHE A 1 110 ? -2.587 14.630 -18.320 1.00 98.19 110 PHE A O 1
ATOM 840 N N . GLY A 1 111 ? -2.041 14.565 -16.138 1.00 98.00 111 GLY A N 1
ATOM 841 C CA . GLY A 1 111 ? -0.637 14.207 -16.356 1.00 98.00 111 GLY A CA 1
ATOM 842 C C . GLY A 1 111 ? -0.480 12.867 -17.080 1.00 98.00 111 GLY A C 1
ATOM 843 O O . GLY A 1 111 ? 0.281 12.765 -18.042 1.00 98.00 111 GLY A O 1
ATOM 844 N N . GLY A 1 112 ? -1.259 11.861 -16.681 1.00 98.12 112 GLY A N 1
ATOM 845 C CA . GLY A 1 112 ? -1.292 10.545 -17.313 1.00 98.12 112 GLY A CA 1
ATOM 846 C C . GLY A 1 112 ? -1.697 10.616 -18.783 1.00 98.12 112 GLY A C 1
ATOM 847 O O . GLY A 1 112 ? -0.956 10.154 -19.648 1.00 98.12 112 GLY A O 1
ATOM 848 N N . ILE A 1 113 ? -2.814 11.283 -19.094 1.00 98.12 113 ILE A N 1
ATOM 849 C CA . ILE A 1 113 ? -3.287 11.490 -20.474 1.00 98.12 113 ILE A CA 1
ATOM 850 C C . ILE A 1 113 ? -2.265 12.281 -21.294 1.00 98.12 113 ILE A C 1
ATOM 852 O O . ILE A 1 113 ? -2.001 11.935 -22.448 1.00 98.12 113 ILE A O 1
ATOM 856 N N . PHE A 1 114 ? -1.671 13.329 -20.718 1.00 98.12 114 PHE A N 1
ATOM 857 C CA . PHE A 1 114 ? -0.642 14.116 -21.387 1.00 98.12 114 PHE A CA 1
ATOM 858 C C . PHE A 1 114 ? 0.537 13.234 -21.801 1.00 98.12 114 PHE A C 1
ATOM 860 O O . PHE A 1 114 ? 0.854 13.185 -22.987 1.00 98.12 114 PHE A O 1
ATOM 867 N N . HIS A 1 115 ? 1.140 12.492 -20.873 1.00 97.38 115 HIS A N 1
ATOM 868 C CA . HIS A 1 115 ? 2.286 11.630 -21.174 1.00 97.38 115 HIS A CA 1
ATOM 869 C C . HIS A 1 115 ? 1.916 10.436 -22.068 1.00 97.38 115 HIS A C 1
ATOM 871 O O . HIS A 1 115 ? 2.709 10.036 -22.918 1.00 97.38 115 HIS A O 1
ATOM 877 N N . SER A 1 116 ? 0.695 9.909 -21.960 1.00 95.56 116 SER A N 1
ATOM 878 C CA . SER A 1 116 ? 0.231 8.812 -22.811 1.00 95.56 116 SER A CA 1
ATOM 879 C C . SER A 1 116 ? -0.113 9.238 -24.231 1.00 95.56 116 SER A C 1
ATOM 881 O O . SER A 1 116 ? 0.066 8.422 -25.127 1.00 95.56 116 SER A O 1
ATOM 883 N N . LEU A 1 117 ? -0.575 10.471 -24.484 1.00 94.94 117 LEU A N 1
ATOM 884 C CA . LEU A 1 117 ? -1.087 10.882 -25.805 1.00 94.94 117 LEU A CA 1
ATOM 885 C C . LEU A 1 117 ? -0.309 12.026 -26.470 1.00 94.94 117 LEU A C 1
ATOM 887 O O . LEU A 1 117 ? -0.092 11.964 -27.679 1.00 94.94 117 LEU A O 1
ATOM 891 N N . LYS A 1 118 ? 0.158 13.029 -25.720 1.00 95.50 118 LYS A N 1
ATOM 892 C CA . LYS A 1 118 ? 0.792 14.243 -26.274 1.00 95.50 118 LYS A CA 1
ATOM 893 C C . LYS A 1 118 ? 2.296 14.352 -26.020 1.00 95.50 118 LYS A C 1
ATOM 895 O O . LYS A 1 118 ? 2.993 14.983 -26.809 1.00 95.50 118 LYS A O 1
ATOM 900 N N . GLY A 1 119 ? 2.776 13.800 -24.911 1.00 93.94 119 GLY A N 1
ATOM 901 C CA . GLY A 1 119 ? 4.184 13.816 -24.535 1.00 93.94 119 GLY A CA 1
ATOM 902 C C . GLY A 1 119 ? 5.066 13.018 -25.505 1.00 93.94 119 GLY A C 1
ATOM 903 O O . GLY A 1 119 ? 4.555 12.295 -26.364 1.00 93.94 119 GLY A O 1
ATOM 904 N N . PRO A 1 120 ? 6.397 13.147 -25.381 1.00 94.56 120 PRO A N 1
ATOM 905 C CA . PRO A 1 120 ? 7.324 12.331 -26.158 1.00 94.56 120 PRO A CA 1
ATOM 906 C C . PRO A 1 120 ? 7.147 10.844 -25.817 1.00 94.56 120 PRO A C 1
ATOM 908 O O . PRO A 1 120 ? 6.870 10.493 -24.670 1.00 94.56 120 PRO A O 1
ATOM 911 N N . GLU A 1 121 ? 7.304 9.967 -26.810 1.00 94.56 121 GLU A N 1
ATOM 912 C CA . GLU A 1 121 ? 7.082 8.527 -26.609 1.00 94.56 121 GLU A CA 1
ATOM 913 C C . GLU A 1 121 ? 8.164 7.889 -25.729 1.00 94.56 121 GLU A C 1
ATOM 915 O O . GLU A 1 121 ? 7.884 6.987 -24.938 1.00 94.56 121 GLU A O 1
ATOM 920 N N . THR A 1 122 ? 9.377 8.424 -25.845 1.00 95.50 122 THR A N 1
ATOM 921 C CA . THR A 1 122 ? 10.607 8.063 -25.139 1.00 95.50 122 THR A CA 1
ATOM 922 C C . THR A 1 122 ? 11.179 9.308 -24.451 1.00 95.50 122 THR A C 1
ATOM 924 O O . THR A 1 122 ? 11.036 10.432 -24.940 1.00 95.50 122 THR A O 1
ATOM 927 N N . LEU A 1 123 ? 11.787 9.139 -23.278 1.00 94.62 123 LEU A N 1
ATOM 928 C CA . LEU A 1 123 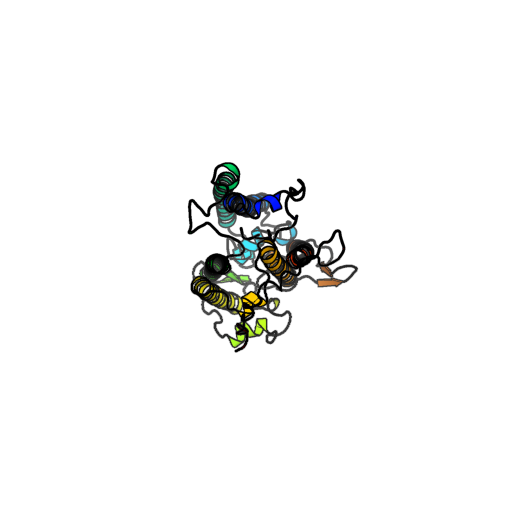? 12.287 10.240 -22.436 1.00 94.62 123 LEU A CA 1
ATOM 929 C C . LEU A 1 123 ? 13.811 10.408 -22.499 1.00 94.62 123 LEU A C 1
ATOM 931 O O . LEU A 1 123 ? 14.332 11.426 -22.040 1.00 94.62 123 LEU A O 1
ATOM 935 N N . GLU A 1 124 ? 14.517 9.433 -23.064 1.00 92.06 124 GLU A N 1
ATOM 936 C CA . GLU A 1 124 ? 15.975 9.283 -23.024 1.00 92.06 124 GLU A CA 1
ATOM 937 C C . GLU A 1 124 ? 16.698 10.449 -23.698 1.00 92.06 124 GLU A C 1
ATOM 939 O O . GLU A 1 124 ? 17.661 10.973 -23.146 1.00 92.06 124 GLU A O 1
ATOM 944 N N . GLU A 1 125 ? 16.207 10.900 -24.853 1.00 84.56 125 GLU A N 1
ATOM 945 C CA . GLU A 1 125 ? 16.862 11.954 -25.637 1.00 84.56 125 GLU A CA 1
ATOM 946 C C . GLU A 1 125 ? 16.582 13.363 -25.103 1.00 84.56 125 GLU A C 1
ATOM 948 O O . GLU A 1 125 ? 17.429 14.248 -25.191 1.00 84.56 125 GLU A O 1
ATOM 953 N N . ARG A 1 126 ? 15.382 13.594 -24.556 1.00 82.75 126 ARG A N 1
ATOM 954 C CA . ARG A 1 126 ? 14.942 14.934 -24.132 1.00 82.75 126 ARG A CA 1
ATOM 955 C C . ARG A 1 126 ? 15.251 15.231 -22.674 1.00 82.75 126 ARG A C 1
ATOM 957 O O . ARG A 1 126 ? 15.481 16.383 -22.318 1.00 82.75 126 ARG A O 1
ATOM 964 N N . THR A 1 127 ? 15.205 14.212 -21.822 1.00 87.12 127 THR A N 1
ATOM 965 C CA . THR A 1 127 ? 15.294 14.363 -20.369 1.00 87.12 127 THR A CA 1
ATOM 966 C C . THR A 1 127 ? 16.124 13.227 -19.765 1.00 87.12 127 THR A C 1
ATOM 968 O O . THR A 1 127 ? 15.552 12.276 -19.231 1.00 87.12 127 THR A O 1
ATOM 971 N N . PRO A 1 128 ? 17.467 13.316 -19.779 1.00 85.69 128 PRO A N 1
ATOM 972 C CA . PRO A 1 128 ? 18.350 12.233 -19.322 1.00 85.69 128 PRO A CA 1
ATOM 973 C C . PRO A 1 128 ? 18.107 11.795 -17.867 1.00 85.69 128 PRO A C 1
ATOM 975 O O . PRO A 1 128 ? 18.284 10.632 -17.503 1.00 85.69 128 PRO A O 1
ATOM 978 N N . PHE A 1 129 ? 17.645 12.718 -17.016 1.00 92.44 129 PHE A N 1
ATOM 979 C CA . PHE A 1 129 ? 17.256 12.387 -15.646 1.00 92.44 129 PHE A CA 1
ATOM 980 C C . PHE A 1 129 ? 16.009 11.485 -15.570 1.00 92.44 129 PHE A C 1
ATOM 982 O O . PHE A 1 129 ? 15.930 10.657 -14.668 1.00 92.44 129 PHE A O 1
ATOM 989 N N . PHE A 1 130 ? 15.065 11.583 -16.507 1.00 93.06 130 PHE A N 1
ATOM 990 C CA . PHE A 1 130 ? 13.822 10.797 -16.499 1.00 93.06 130 PHE A CA 1
ATOM 991 C C . PHE A 1 130 ? 13.832 9.606 -17.467 1.00 93.06 130 PHE A C 1
ATOM 993 O O . PHE A 1 130 ? 13.084 8.656 -17.256 1.00 93.06 130 PHE A O 1
ATOM 1000 N N . GLY A 1 131 ? 14.676 9.630 -18.500 1.00 94.06 131 GLY A N 1
ATOM 1001 C CA . GLY A 1 131 ? 14.874 8.496 -19.401 1.00 94.06 131 GLY A CA 1
ATOM 1002 C C . GLY A 1 131 ? 15.564 7.318 -18.723 1.00 94.06 131 GLY A C 1
ATOM 1003 O O . GLY A 1 131 ? 16.394 7.503 -17.828 1.00 94.06 131 GLY A O 1
ATOM 1004 N N . TYR A 1 132 ? 15.216 6.103 -19.143 1.00 94.44 132 TYR A N 1
ATOM 1005 C CA . TYR A 1 132 ? 15.798 4.879 -18.605 1.00 94.44 132 TYR A CA 1
ATOM 1006 C C . TYR A 1 132 ? 15.722 3.724 -19.601 1.00 94.44 132 TYR A C 1
ATOM 1008 O O . TYR A 1 132 ? 14.820 3.624 -20.427 1.00 94.44 132 TYR A O 1
ATOM 1016 N N . ARG A 1 133 ? 16.655 2.786 -19.462 1.00 93.12 133 ARG A N 1
ATOM 1017 C CA . ARG A 1 133 ? 16.584 1.474 -20.106 1.00 93.12 133 ARG A CA 1
ATOM 1018 C C . ARG A 1 133 ? 16.539 0.411 -19.028 1.00 93.12 133 ARG A C 1
ATOM 1020 O O . ARG A 1 133 ? 17.236 0.534 -18.026 1.00 93.12 133 ARG A O 1
ATOM 1027 N N . TRP A 1 134 ? 15.733 -0.625 -19.221 1.00 91.25 134 TRP A N 1
ATOM 1028 C CA . TRP A 1 134 ? 15.564 -1.670 -18.210 1.00 91.25 134 TRP A CA 1
ATOM 1029 C C . TRP A 1 134 ? 16.865 -2.406 -17.883 1.00 91.25 134 TRP A C 1
ATOM 1031 O O . TRP A 1 134 ? 17.037 -2.878 -16.761 1.00 91.25 134 TRP A O 1
ATOM 1041 N N . GLU A 1 135 ? 17.782 -2.500 -18.845 1.00 89.44 135 GLU A N 1
ATOM 1042 C CA . GLU A 1 135 ? 19.081 -3.147 -18.667 1.00 89.44 135 GLU A CA 1
ATOM 1043 C C . GLU A 1 135 ? 20.082 -2.282 -17.886 1.00 89.44 135 GLU A C 1
ATOM 1045 O O . GLU A 1 135 ? 21.080 -2.807 -17.392 1.00 89.44 135 GLU A O 1
ATOM 1050 N N . ASP A 1 136 ? 19.829 -0.975 -17.755 1.00 92.75 136 ASP A N 1
ATOM 1051 C CA . ASP A 1 136 ? 20.647 -0.074 -16.946 1.00 92.75 136 ASP A CA 1
ATOM 1052 C C . ASP A 1 136 ? 20.323 -0.278 -15.463 1.00 92.75 136 ASP A C 1
ATOM 1054 O O . ASP A 1 136 ? 19.482 0.393 -14.859 1.00 92.75 136 ASP A O 1
ATOM 1058 N N . ALA A 1 137 ? 21.007 -1.262 -14.888 1.00 90.19 137 ALA A N 1
ATOM 1059 C CA . ALA A 1 137 ? 20.888 -1.664 -13.497 1.00 90.19 137 ALA A CA 1
ATOM 1060 C C . ALA A 1 137 ? 21.086 -0.499 -12.510 1.00 90.19 137 ALA A C 1
ATOM 1062 O O . ALA A 1 137 ? 20.431 -0.463 -11.468 1.00 90.19 137 ALA A O 1
ATOM 1063 N N . ASP A 1 138 ? 21.952 0.458 -12.845 1.00 92.88 138 ASP A N 1
ATOM 1064 C CA . ASP A 1 138 ? 22.307 1.576 -11.973 1.00 92.88 138 ASP A CA 1
ATOM 1065 C C . ASP A 1 138 ? 21.213 2.656 -12.011 1.00 92.88 138 ASP A C 1
ATOM 1067 O O . ASP A 1 138 ? 20.812 3.218 -10.983 1.00 92.88 138 ASP A O 1
ATOM 1071 N N . LYS A 1 139 ? 20.634 2.899 -13.195 1.00 94.62 139 LYS A N 1
ATOM 1072 C CA . LYS A 1 139 ? 19.437 3.733 -13.321 1.00 94.62 139 LYS A CA 1
ATOM 1073 C C . LYS A 1 139 ? 18.240 3.114 -12.602 1.00 94.62 139 LYS A C 1
ATOM 1075 O O . LYS A 1 139 ? 17.495 3.838 -11.937 1.00 94.62 139 LYS A O 1
ATOM 1080 N N . MET A 1 140 ? 18.066 1.794 -12.691 1.00 96.38 140 MET A N 1
ATOM 1081 C CA . MET A 1 140 ? 16.994 1.077 -11.993 1.00 96.38 140 MET A CA 1
ATOM 1082 C C . MET A 1 140 ? 17.118 1.202 -10.472 1.00 96.38 140 MET A C 1
ATOM 1084 O O . MET A 1 140 ? 16.117 1.497 -9.814 1.00 96.38 140 MET A O 1
ATOM 1088 N N . THR A 1 141 ? 18.319 1.062 -9.896 1.00 96.62 141 THR A N 1
ATOM 1089 C CA . THR A 1 141 ? 18.504 1.276 -8.450 1.00 96.62 141 THR A CA 1
ATOM 1090 C C . THR A 1 141 ? 18.323 2.727 -8.038 1.00 96.62 141 THR A C 1
ATOM 1092 O O . THR A 1 141 ? 17.765 2.974 -6.974 1.00 96.62 141 THR A O 1
ATOM 1095 N N . THR A 1 142 ? 18.690 3.688 -8.886 1.00 97.81 142 THR A N 1
ATOM 1096 C CA . THR A 1 142 ? 18.427 5.110 -8.617 1.00 97.81 142 THR A CA 1
ATOM 1097 C C . THR A 1 142 ? 16.923 5.385 -8.512 1.00 97.81 142 THR A C 1
ATOM 1099 O O . THR A 1 142 ? 16.468 6.001 -7.547 1.00 97.81 142 THR A O 1
ATOM 1102 N N . ILE A 1 143 ? 16.127 4.889 -9.468 1.00 97.88 143 ILE A N 1
ATOM 1103 C CA . ILE A 1 143 ? 14.662 5.023 -9.450 1.00 97.88 143 ILE A CA 1
ATOM 1104 C C . ILE A 1 143 ? 14.071 4.303 -8.232 1.00 97.88 143 ILE A C 1
ATOM 1106 O O . ILE A 1 143 ? 13.239 4.880 -7.533 1.00 97.88 143 ILE A O 1
ATOM 1110 N N . LEU A 1 144 ? 14.512 3.075 -7.939 1.00 98.00 144 LEU A N 1
ATOM 1111 C CA . LEU A 1 144 ? 14.116 2.342 -6.731 1.00 98.00 144 LEU A CA 1
ATOM 1112 C C . LEU A 1 144 ? 14.404 3.155 -5.464 1.00 98.00 144 LEU A C 1
ATOM 1114 O O . LEU A 1 144 ? 13.534 3.277 -4.606 1.00 98.00 144 LEU A O 1
ATOM 1118 N N . GLY A 1 145 ? 15.600 3.734 -5.355 1.00 98.38 145 GLY A N 1
ATOM 1119 C CA . GLY A 1 145 ? 16.022 4.482 -4.179 1.00 98.38 145 GLY A CA 1
ATOM 1120 C C . GLY A 1 145 ? 15.188 5.742 -3.941 1.00 98.38 145 GLY A C 1
ATOM 1121 O O . GLY A 1 145 ? 14.810 6.014 -2.805 1.00 98.38 145 GLY A O 1
ATOM 1122 N N . ILE A 1 146 ? 14.796 6.454 -5.005 1.00 98.56 146 ILE A N 1
ATOM 1123 C CA . ILE A 1 146 ? 13.854 7.582 -4.906 1.00 98.56 146 ILE A CA 1
ATOM 1124 C C . ILE A 1 146 ? 12.508 7.110 -4.337 1.00 98.56 146 ILE A C 1
ATOM 1126 O O . ILE A 1 146 ? 11.987 7.719 -3.402 1.00 98.56 146 ILE A O 1
ATOM 1130 N N . HIS A 1 147 ? 11.957 6.009 -4.852 1.00 98.62 147 HIS A N 1
ATOM 1131 C CA . HIS A 1 147 ? 10.676 5.481 -4.375 1.00 98.62 147 HIS A CA 1
ATOM 1132 C C . HIS A 1 147 ? 10.752 4.952 -2.939 1.00 98.62 147 HIS A C 1
ATOM 1134 O O . HIS A 1 147 ? 9.817 5.166 -2.173 1.00 98.62 147 HIS A O 1
ATOM 1140 N N . LEU A 1 148 ? 11.862 4.323 -2.540 1.00 98.69 148 LEU A N 1
ATOM 1141 C CA . LEU A 1 148 ? 12.090 3.911 -1.152 1.00 98.69 148 LEU A CA 1
ATOM 1142 C C . LEU A 1 148 ? 12.104 5.113 -0.206 1.00 98.69 148 LEU A C 1
ATOM 1144 O O . LEU A 1 148 ? 11.446 5.074 0.831 1.00 98.69 148 LEU A O 1
ATOM 1148 N N . THR A 1 149 ? 12.764 6.208 -0.586 1.00 98.75 149 THR A N 1
ATOM 1149 C CA . THR A 1 149 ? 12.729 7.450 0.195 1.00 98.75 149 THR A CA 1
ATOM 1150 C C . THR A 1 149 ? 11.303 7.987 0.322 1.00 98.75 149 THR A C 1
ATOM 1152 O O . THR A 1 149 ? 10.879 8.318 1.426 1.00 98.75 149 THR A O 1
ATOM 1155 N N . LEU A 1 150 ? 10.524 8.018 -0.768 1.00 98.56 150 LEU A N 1
ATOM 1156 C CA . LEU A 1 150 ? 9.121 8.454 -0.730 1.00 98.56 150 LEU A CA 1
ATOM 1157 C C . LEU A 1 150 ? 8.245 7.551 0.158 1.00 98.56 150 LEU A C 1
ATOM 1159 O O . LEU A 1 150 ? 7.420 8.061 0.914 1.00 98.56 150 LEU A O 1
ATOM 1163 N N . LEU A 1 151 ? 8.444 6.229 0.123 1.00 98.69 151 LEU A N 1
ATOM 1164 C CA . LEU A 1 151 ? 7.750 5.282 1.005 1.00 98.69 151 LEU A CA 1
ATOM 1165 C C . LEU A 1 151 ? 8.121 5.497 2.477 1.00 98.69 151 LEU A C 1
ATOM 1167 O O . LEU A 1 151 ? 7.241 5.489 3.338 1.00 98.69 151 LEU A O 1
ATOM 1171 N N . GLY A 1 152 ? 9.400 5.743 2.769 1.00 98.69 152 GLY A N 1
ATOM 1172 C CA . GLY A 1 152 ? 9.857 6.051 4.123 1.00 98.69 152 GLY A CA 1
ATOM 1173 C C . GLY A 1 152 ? 9.273 7.363 4.656 1.00 98.69 152 GLY A C 1
ATOM 1174 O O . GLY A 1 152 ? 8.816 7.411 5.797 1.00 98.69 152 GLY A O 1
ATOM 1175 N N . LEU A 1 153 ? 9.163 8.394 3.810 1.00 98.75 153 LEU A N 1
ATOM 1176 C CA . LEU A 1 153 ? 8.425 9.618 4.144 1.00 98.75 153 LEU A CA 1
ATOM 1177 C C . LEU A 1 153 ? 6.938 9.330 4.407 1.00 98.75 153 LEU A C 1
ATOM 1179 O O . LEU A 1 153 ? 6.373 9.872 5.353 1.00 98.75 153 LEU A O 1
ATOM 1183 N N . GLY A 1 154 ? 6.313 8.436 3.636 1.00 98.50 154 GLY A N 1
ATOM 1184 C CA . GLY A 1 154 ? 4.946 7.968 3.889 1.00 98.50 154 GLY A CA 1
ATOM 1185 C C . GLY A 1 154 ? 4.778 7.320 5.269 1.00 98.50 154 GLY A C 1
ATOM 1186 O O . GLY A 1 154 ? 3.851 7.663 6.000 1.00 98.50 154 GLY A O 1
ATOM 1187 N N . ALA A 1 155 ? 5.705 6.447 5.675 1.00 98.81 155 ALA A N 1
ATOM 1188 C CA . ALA A 1 155 ? 5.714 5.869 7.022 1.00 98.81 155 ALA A CA 1
ATOM 1189 C C . ALA A 1 155 ? 5.914 6.945 8.108 1.00 98.81 155 ALA A C 1
ATOM 1191 O O . ALA A 1 155 ? 5.237 6.920 9.138 1.00 98.81 155 ALA A O 1
ATOM 1192 N N . ALA A 1 156 ? 6.776 7.937 7.858 1.00 98.69 156 ALA A N 1
ATOM 1193 C CA . ALA A 1 156 ? 6.977 9.072 8.758 1.00 98.69 156 ALA A CA 1
ATOM 1194 C C . ALA A 1 156 ? 5.709 9.925 8.939 1.00 98.69 156 ALA A C 1
ATOM 1196 O O . ALA A 1 156 ? 5.482 10.441 10.031 1.00 98.69 156 ALA A O 1
ATOM 1197 N N . LEU A 1 157 ? 4.853 10.050 7.916 1.00 98.69 157 LEU A N 1
ATOM 1198 C CA . LEU A 1 157 ? 3.575 10.761 8.038 1.00 98.69 157 LEU A CA 1
ATOM 1199 C C . LEU A 1 157 ? 2.615 10.066 9.013 1.00 98.69 157 LEU A C 1
ATOM 1201 O O . LEU A 1 157 ? 1.927 10.756 9.765 1.00 98.69 157 LEU A O 1
ATOM 1205 N N . LEU A 1 158 ? 2.595 8.727 9.065 1.00 98.69 158 LEU A N 1
ATOM 1206 C CA . LEU A 1 158 ? 1.815 8.006 10.080 1.00 98.69 158 LEU A CA 1
ATOM 1207 C C . LEU A 1 158 ? 2.365 8.258 11.488 1.00 98.69 158 LEU A C 1
ATOM 1209 O O . LEU A 1 158 ? 1.592 8.518 12.410 1.00 98.69 158 LEU A O 1
ATOM 1213 N N . VAL A 1 159 ? 3.691 8.235 11.651 1.00 98.75 159 VAL A N 1
ATOM 1214 C CA . VAL A 1 159 ? 4.344 8.576 12.927 1.00 98.75 159 VAL A CA 1
ATOM 1215 C C . VAL A 1 159 ? 3.967 9.996 13.344 1.00 98.75 159 VAL A C 1
ATOM 1217 O O . VAL A 1 159 ? 3.530 10.218 14.471 1.00 98.75 159 VAL A O 1
ATOM 1220 N N . ALA A 1 160 ? 4.043 10.954 12.420 1.00 98.62 160 ALA A N 1
ATOM 1221 C CA . ALA A 1 160 ? 3.669 12.330 12.696 1.00 98.62 160 ALA A CA 1
ATOM 1222 C C . ALA A 1 160 ? 2.186 12.453 13.078 1.00 98.62 160 ALA A C 1
ATOM 1224 O O . ALA A 1 160 ? 1.856 13.167 14.026 1.00 98.62 160 ALA A O 1
ATOM 1225 N N . LYS A 1 161 ? 1.290 11.714 12.406 1.00 98.50 161 LYS A N 1
ATOM 1226 C CA . LYS A 1 161 ? -0.133 11.646 12.771 1.00 98.50 161 LYS A CA 1
ATOM 1227 C C . LYS A 1 161 ? -0.324 11.161 14.208 1.00 98.50 161 LYS A C 1
ATOM 1229 O O . LYS A 1 161 ? -1.073 11.778 14.963 1.00 98.50 161 LYS A O 1
ATOM 1234 N N . ALA A 1 162 ? 0.373 10.095 14.588 1.00 98.62 162 ALA A N 1
ATOM 1235 C CA . ALA A 1 162 ? 0.247 9.470 15.899 1.00 98.62 162 ALA A CA 1
ATOM 1236 C C . ALA A 1 162 ? 0.855 10.296 17.046 1.00 98.62 162 ALA A C 1
ATOM 1238 O O . ALA A 1 162 ? 0.340 10.270 18.163 1.00 98.62 162 ALA A O 1
ATOM 1239 N N . MET A 1 163 ? 1.943 11.024 16.787 1.00 98.56 163 MET A N 1
ATOM 1240 C CA . MET A 1 163 ? 2.692 11.738 17.828 1.00 98.56 163 MET A CA 1
ATOM 1241 C C . MET A 1 163 ? 2.347 13.227 17.920 1.00 98.56 163 MET A C 1
ATOM 1243 O O . MET A 1 163 ? 2.396 13.799 19.006 1.00 98.56 163 MET A O 1
ATOM 1247 N N . TYR A 1 164 ? 2.010 13.868 16.798 1.00 98.06 164 TYR A N 1
ATOM 1248 C CA . TYR A 1 164 ? 1.924 15.332 16.717 1.00 98.06 164 TYR A CA 1
ATOM 1249 C C . TYR A 1 164 ? 0.572 15.853 16.218 1.00 98.06 164 TYR A C 1
ATOM 1251 O O . TYR A 1 164 ? 0.217 16.988 16.527 1.00 98.06 164 TYR A O 1
ATOM 1259 N N . PHE A 1 165 ? -0.215 15.046 15.496 1.00 97.38 165 PHE A N 1
ATOM 1260 C CA . PHE A 1 165 ? -1.518 15.462 14.955 1.00 97.38 165 PHE A CA 1
ATOM 1261 C C . PHE A 1 165 ? -2.677 14.659 15.563 1.00 97.38 165 PHE A C 1
ATOM 1263 O O . PHE A 1 165 ? -3.313 13.829 14.907 1.00 97.38 165 PHE A O 1
ATOM 1270 N N . SER A 1 166 ? -2.955 14.932 16.839 1.00 93.25 166 SER A N 1
ATOM 1271 C CA . SER A 1 166 ? -4.082 14.400 17.627 1.00 93.25 166 SER A CA 1
ATOM 1272 C C . SER A 1 166 ? -4.046 12.908 17.968 1.00 93.25 166 SER A C 1
ATOM 1274 O O . SER A 1 166 ? -4.818 12.498 18.826 1.00 93.25 166 SER A O 1
ATOM 1276 N N . GLY A 1 167 ? -3.157 12.103 17.380 1.00 97.50 167 GLY A N 1
ATOM 1277 C CA . GLY A 1 167 ? -2.997 10.699 17.757 1.00 97.50 167 GLY A CA 1
ATOM 1278 C C . GLY A 1 167 ? -3.737 9.696 16.876 1.00 97.50 167 GLY A C 1
ATOM 1279 O O . GLY A 1 167 ? -4.128 10.010 15.752 1.00 97.50 167 GLY A O 1
ATOM 1280 N N . LEU A 1 168 ? -3.893 8.471 17.372 1.00 98.62 168 LEU A N 1
ATOM 1281 C CA . LEU A 1 168 ? -4.606 7.369 16.712 1.00 98.62 168 LEU A CA 1
ATOM 1282 C C . LEU A 1 168 ? -5.730 6.862 17.617 1.00 98.62 168 LEU A C 1
ATOM 1284 O O . LEU A 1 168 ? -5.691 7.095 18.825 1.00 98.62 168 LEU A O 1
ATOM 1288 N N . TYR A 1 169 ? -6.719 6.173 17.048 1.00 98.56 169 TYR A N 1
ATOM 1289 C CA . TYR A 1 169 ? -7.726 5.492 17.861 1.00 98.56 169 TYR A CA 1
ATOM 1290 C C . TYR A 1 169 ? -7.103 4.281 18.562 1.00 98.56 169 TYR A C 1
ATOM 1292 O O . TYR A 1 169 ? -6.519 3.417 17.908 1.00 98.56 169 TYR A O 1
ATOM 1300 N N . ASP A 1 170 ? -7.240 4.221 19.883 1.00 98.25 170 ASP A N 1
ATOM 1301 C CA . ASP A 1 170 ? -6.764 3.129 20.722 1.00 9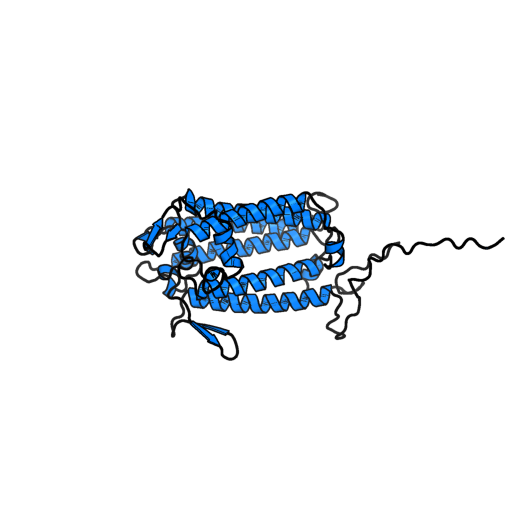8.25 170 ASP A CA 1
ATOM 1302 C C . ASP A 1 170 ? -7.958 2.364 21.301 1.00 98.25 170 ASP A C 1
ATOM 1304 O O . ASP A 1 170 ? -8.711 2.896 22.118 1.00 98.25 170 ASP A O 1
ATOM 1308 N N . THR A 1 171 ? -8.124 1.106 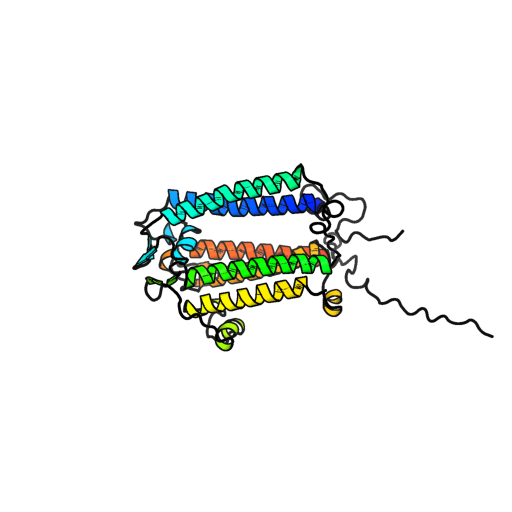20.886 1.00 97.12 171 THR A N 1
ATOM 1309 C CA . THR A 1 171 ? -9.223 0.239 21.342 1.00 97.12 171 THR A CA 1
ATOM 1310 C C . THR A 1 171 ? -9.124 -0.111 22.834 1.00 97.12 171 THR A C 1
ATOM 1312 O O . THR A 1 171 ? -10.140 -0.356 23.477 1.00 97.12 171 THR A O 1
ATOM 1315 N N . THR A 1 172 ? -7.928 -0.061 23.438 1.00 96.56 172 THR A N 1
ATOM 1316 C CA . THR A 1 172 ? -7.737 -0.416 24.859 1.00 96.56 172 THR A CA 1
ATOM 1317 C C . THR A 1 172 ? -8.381 0.593 25.807 1.00 96.56 172 THR A C 1
ATOM 1319 O O . THR A 1 172 ? -8.838 0.231 26.890 1.00 96.56 172 THR A O 1
ATOM 1322 N N . ILE A 1 173 ? -8.460 1.852 25.376 1.00 97.25 173 ILE A N 1
ATOM 1323 C CA . ILE A 1 173 ? -9.132 2.943 26.093 1.00 97.25 173 ILE A CA 1
ATOM 1324 C C . ILE A 1 173 ? -10.370 3.460 25.348 1.00 97.25 173 ILE A C 1
ATOM 1326 O O . ILE A 1 173 ? -11.006 4.409 25.803 1.00 97.25 173 ILE A O 1
ATOM 1330 N N . GLN A 1 174 ? -10.674 2.861 24.193 1.00 97.31 174 GLN A N 1
ATOM 1331 C CA . GLN A 1 174 ? -11.742 3.232 23.266 1.00 97.31 174 GLN A CA 1
ATOM 1332 C C . GLN A 1 174 ? -11.780 4.734 22.962 1.00 97.31 174 GLN A C 1
ATOM 1334 O O . GLN A 1 174 ? -12.828 5.378 23.020 1.00 97.31 174 GLN A O 1
ATOM 1339 N N . ASN A 1 175 ? -10.620 5.335 22.700 1.00 97.62 175 ASN A N 1
ATOM 1340 C CA . ASN A 1 175 ? -10.524 6.768 22.439 1.00 97.62 175 ASN A CA 1
ATOM 1341 C C . ASN A 1 175 ? -9.298 7.102 21.588 1.00 97.62 175 ASN A C 1
ATOM 1343 O O . ASN A 1 175 ? -8.351 6.322 21.490 1.00 97.62 175 ASN A O 1
ATOM 1347 N N . VAL A 1 176 ? -9.301 8.287 20.983 1.00 97.94 176 VAL A N 1
ATOM 1348 C CA . VAL A 1 176 ? -8.139 8.817 20.272 1.00 97.94 176 VAL A CA 1
ATOM 1349 C C . VAL A 1 176 ? -7.098 9.289 21.283 1.00 97.94 176 VAL A C 1
ATOM 1351 O O . VAL A 1 176 ? -7.409 10.039 22.210 1.00 97.94 176 VAL A O 1
ATOM 1354 N N . ARG A 1 177 ? -5.846 8.862 21.104 1.00 97.56 177 ARG A N 1
ATOM 1355 C CA . ARG A 1 177 ? -4.743 9.203 22.004 1.00 97.56 177 ARG A CA 1
ATOM 1356 C C . ARG A 1 177 ? -3.450 9.477 21.247 1.00 97.56 177 ARG A C 1
ATOM 1358 O O . ARG A 1 177 ? -3.109 8.795 20.280 1.00 97.56 177 ARG A O 1
ATOM 1365 N N . VAL A 1 178 ? -2.706 10.463 21.744 1.00 98.44 178 VAL A N 1
ATOM 1366 C CA . VAL A 1 178 ? -1.352 10.786 21.282 1.00 98.44 178 VAL A CA 1
ATOM 1367 C C . VAL A 1 178 ? -0.359 9.748 21.804 1.00 98.44 178 VAL A C 1
ATOM 1369 O O . VAL A 1 178 ? -0.347 9.425 22.994 1.00 98.44 178 VAL A O 1
ATOM 1372 N N . ILE A 1 179 ? 0.497 9.243 20.918 1.00 98.50 179 ILE A N 1
ATOM 1373 C CA . ILE A 1 179 ? 1.507 8.235 21.251 1.00 98.50 179 ILE A CA 1
ATOM 1374 C C . ILE A 1 179 ? 2.829 8.932 21.571 1.00 98.50 179 ILE A C 1
ATOM 1376 O O . ILE A 1 179 ? 3.642 9.186 20.689 1.00 98.50 179 ILE A O 1
ATOM 1380 N N . SER A 1 180 ? 3.047 9.272 22.840 1.00 97.62 180 SER A N 1
ATOM 1381 C CA . SER A 1 180 ? 4.224 10.057 23.249 1.00 97.62 180 SER A CA 1
ATOM 1382 C C . SER A 1 180 ? 5.510 9.237 23.384 1.00 97.62 180 SER A C 1
ATOM 1384 O O . SER A 1 180 ? 6.597 9.797 23.275 1.00 97.62 180 SER A O 1
ATOM 1386 N N . ASN A 1 181 ? 5.403 7.927 23.629 1.00 97.88 181 ASN A N 1
ATOM 1387 C CA . ASN A 1 181 ? 6.542 7.056 23.940 1.00 97.88 181 ASN A CA 1
ATOM 1388 C C . ASN A 1 181 ? 6.579 5.828 23.011 1.00 97.88 181 ASN A C 1
ATOM 1390 O O . ASN A 1 181 ? 6.337 4.717 23.476 1.00 97.88 181 ASN A O 1
ATOM 1394 N N . PRO A 1 182 ? 6.838 5.995 21.700 1.00 98.38 182 PRO A N 1
ATOM 1395 C CA . PRO A 1 182 ? 6.908 4.865 20.777 1.00 98.38 182 PRO A CA 1
ATOM 1396 C C . PRO A 1 182 ? 8.056 3.911 21.137 1.00 98.38 182 PRO A C 1
ATOM 1398 O O . PRO A 1 182 ? 9.133 4.342 21.561 1.00 98.38 182 PRO A O 1
ATOM 1401 N N . THR A 1 183 ? 7.860 2.612 20.920 1.00 98.38 183 THR A N 1
ATOM 1402 C CA . THR A 1 183 ? 8.875 1.598 21.227 1.00 98.38 183 THR A CA 1
ATOM 1403 C C . THR A 1 183 ? 10.026 1.671 20.230 1.00 98.38 183 THR A C 1
ATOM 1405 O O . THR A 1 183 ? 9.895 1.295 19.069 1.00 98.38 183 THR A O 1
ATOM 1408 N N . LEU A 1 184 ? 11.200 2.111 20.684 1.00 98.00 184 LEU A N 1
ATOM 1409 C CA . LEU A 1 184 ? 12.401 2.172 19.839 1.00 98.00 184 LEU A CA 1
ATOM 1410 C C . LEU A 1 184 ? 13.329 0.967 20.008 1.00 98.00 184 LEU A C 1
ATOM 1412 O O . LEU A 1 184 ? 14.248 0.798 19.209 1.00 98.00 184 LEU A O 1
ATOM 1416 N N . ASN A 1 185 ? 13.099 0.127 21.022 1.00 97.94 185 ASN A N 1
ATOM 1417 C CA . ASN A 1 185 ? 13.946 -1.029 21.292 1.00 97.94 185 ASN A CA 1
ATOM 1418 C C . ASN A 1 185 ? 13.927 -2.004 20.091 1.00 97.94 185 ASN A C 1
ATOM 1420 O O . ASN A 1 185 ? 12.885 -2.618 19.834 1.00 97.94 185 ASN A O 1
ATOM 1424 N N . PRO A 1 186 ? 15.057 -2.202 19.379 1.00 96.75 186 PRO A N 1
ATOM 1425 C CA . PRO A 1 186 ? 15.097 -3.065 18.202 1.00 96.75 186 PRO A CA 1
ATOM 1426 C C . PRO A 1 186 ? 14.794 -4.526 18.543 1.00 96.75 186 PRO A C 1
ATOM 1428 O O . PRO A 1 186 ? 14.212 -5.225 17.719 1.00 96.75 186 PRO A O 1
ATOM 1431 N N . ALA A 1 187 ? 15.132 -4.992 19.750 1.00 96.38 187 ALA A N 1
ATOM 1432 C CA . ALA A 1 187 ? 14.829 -6.361 20.161 1.00 96.38 187 ALA A CA 1
ATOM 1433 C C . ALA A 1 187 ? 13.315 -6.615 20.181 1.00 96.38 187 ALA A C 1
ATOM 1435 O O . ALA A 1 187 ? 12.864 -7.649 19.697 1.00 96.38 187 ALA A O 1
ATOM 1436 N N . THR A 1 188 ? 12.530 -5.646 20.660 1.00 95.81 188 THR A N 1
ATOM 1437 C CA . THR A 1 188 ? 11.066 -5.720 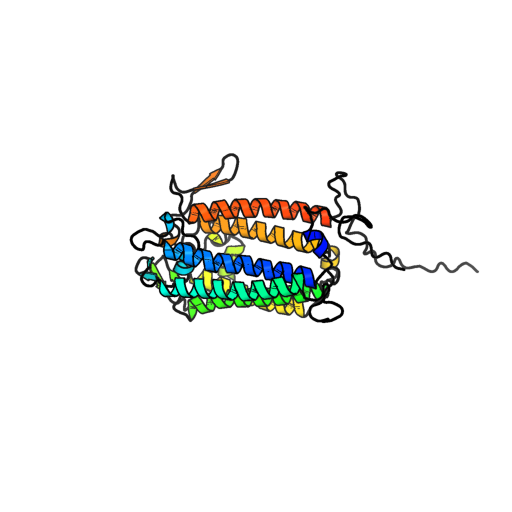20.619 1.00 95.81 188 THR A CA 1
ATOM 1438 C C . THR A 1 188 ? 10.564 -5.634 19.181 1.00 95.81 188 THR A C 1
ATOM 1440 O O . THR A 1 188 ? 9.875 -6.540 18.724 1.00 95.81 188 THR A O 1
ATOM 1443 N N . ILE A 1 189 ? 10.953 -4.598 18.429 1.00 96.88 189 ILE A N 1
ATOM 1444 C CA . ILE A 1 189 ? 10.417 -4.353 17.080 1.00 96.88 189 ILE A CA 1
ATOM 1445 C C . ILE A 1 189 ? 10.753 -5.492 16.108 1.00 96.88 189 ILE A C 1
ATOM 1447 O O . ILE A 1 189 ? 9.861 -6.042 15.462 1.00 96.88 189 ILE A O 1
ATOM 1451 N N . PHE A 1 190 ? 12.017 -5.909 16.031 1.00 96.38 190 PHE A N 1
ATOM 1452 C CA . PHE A 1 190 ? 12.418 -7.021 15.166 1.00 96.38 190 PHE A CA 1
ATOM 1453 C C . PHE A 1 190 ? 12.037 -8.389 15.753 1.00 96.38 190 PHE A C 1
ATOM 1455 O O . PHE A 1 190 ? 11.914 -9.354 15.000 1.00 96.38 190 PHE A O 1
ATOM 1462 N N . GLY A 1 191 ? 11.760 -8.480 17.058 1.00 96.19 191 GLY A N 1
ATOM 1463 C CA . GLY A 1 191 ? 11.205 -9.679 17.692 1.00 96.19 191 GLY A CA 1
ATOM 1464 C C . GLY A 1 191 ? 9.875 -10.120 17.073 1.00 96.19 191 GLY A C 1
ATOM 1465 O O . GLY A 1 191 ? 9.651 -11.320 16.901 1.00 96.19 191 GLY A O 1
ATOM 1466 N N . TYR A 1 192 ? 9.034 -9.175 16.633 1.00 95.44 192 TYR A N 1
ATOM 1467 C CA . TYR A 1 192 ? 7.814 -9.483 15.876 1.00 95.44 192 TYR A CA 1
ATOM 1468 C C . TYR A 1 192 ? 8.121 -10.152 14.531 1.00 95.44 192 TYR A C 1
ATOM 1470 O O . TYR A 1 192 ? 7.480 -11.142 14.177 1.00 95.44 192 TYR A O 1
ATOM 1478 N N . LEU A 1 193 ? 9.127 -9.658 13.799 1.00 93.75 193 LEU A N 1
ATOM 1479 C CA . LEU A 1 193 ? 9.512 -10.191 12.488 1.00 93.75 193 LEU A CA 1
ATOM 1480 C C . LEU A 1 193 ? 10.024 -11.634 12.579 1.00 93.75 193 LEU A C 1
ATOM 1482 O O . LEU A 1 193 ? 9.720 -12.443 11.705 1.00 93.75 193 LEU A O 1
ATOM 1486 N N . PHE A 1 194 ? 10.758 -11.964 13.642 1.00 92.44 194 PHE A N 1
ATOM 1487 C CA . PHE A 1 194 ? 11.295 -13.308 13.871 1.00 92.44 194 PHE A CA 1
ATOM 1488 C C . PHE A 1 194 ? 10.349 -14.230 14.657 1.00 92.44 194 PHE A C 1
ATOM 1490 O O . PHE A 1 194 ? 10.718 -15.362 14.957 1.00 92.44 194 PHE A O 1
ATOM 1497 N N . GLY A 1 195 ? 9.132 -13.774 14.980 1.00 86.25 195 GLY A N 1
ATOM 1498 C CA . GLY A 1 195 ? 8.128 -14.581 15.682 1.00 86.25 195 GLY A CA 1
ATOM 1499 C C . GLY A 1 195 ? 8.465 -14.872 17.147 1.00 86.25 195 GLY A C 1
ATOM 1500 O O . GLY A 1 195 ? 7.954 -15.832 17.713 1.00 86.25 195 GLY A O 1
ATOM 1501 N N . VAL A 1 196 ? 9.324 -14.058 17.763 1.00 87.62 196 VAL A N 1
ATOM 1502 C CA . VAL A 1 196 ? 9.709 -14.190 19.178 1.00 87.62 196 VAL A CA 1
ATOM 1503 C C . VAL A 1 196 ? 8.609 -13.637 20.095 1.00 87.62 196 VAL A C 1
ATOM 1505 O O . VAL A 1 196 ? 8.427 -14.120 21.210 1.00 87.62 196 VAL A O 1
ATOM 1508 N N . ASN A 1 197 ? 7.820 -12.675 19.607 1.00 76.19 197 ASN A N 1
ATOM 1509 C CA . ASN A 1 197 ? 6.842 -11.924 20.402 1.00 76.19 197 ASN A CA 1
ATOM 1510 C C . ASN A 1 197 ? 5.434 -12.552 20.425 1.00 76.19 197 ASN A C 1
ATOM 1512 O O . ASN A 1 197 ? 4.431 -11.862 20.279 1.00 76.19 197 ASN A O 1
ATOM 1516 N N . GLY A 1 198 ? 5.334 -13.866 20.631 1.00 77.94 198 GLY A N 1
ATOM 1517 C CA . GLY A 1 198 ? 4.044 -14.538 20.825 1.00 77.94 198 GLY A CA 1
ATOM 1518 C C . GLY A 1 198 ? 3.395 -15.064 19.540 1.00 77.94 198 GLY A C 1
ATOM 1519 O O . GLY A 1 198 ? 4.066 -15.603 18.662 1.00 77.94 198 GLY A O 1
ATOM 1520 N N . LYS A 1 199 ? 2.058 -15.014 19.470 1.00 88.00 199 LYS A N 1
ATOM 1521 C CA . LYS A 1 199 ? 1.261 -15.632 18.391 1.00 88.00 199 LYS A CA 1
ATOM 1522 C C . LYS A 1 199 ? 0.973 -14.632 17.266 1.00 88.00 199 LYS A C 1
ATOM 1524 O O . LYS A 1 199 ? 0.948 -13.432 17.490 1.00 88.00 199 LYS A O 1
ATOM 1529 N N . ASN A 1 200 ? 0.682 -15.144 16.070 1.00 93.44 200 ASN A N 1
ATOM 1530 C CA . ASN A 1 200 ? 0.260 -14.375 14.887 1.00 93.44 200 ASN A CA 1
ATOM 1531 C C . ASN A 1 200 ? 1.345 -13.502 14.221 1.00 93.44 200 ASN A C 1
ATOM 1533 O O . ASN A 1 200 ? 1.011 -12.632 13.416 1.00 93.44 200 ASN A O 1
ATOM 1537 N N . TRP A 1 201 ? 2.636 -13.766 14.476 1.00 95.00 201 TRP A N 1
ATOM 1538 C CA . TRP A 1 201 ? 3.748 -13.049 13.827 1.00 95.00 201 TRP A CA 1
ATOM 1539 C C . TRP A 1 201 ? 3.582 -11.517 13.975 1.00 95.00 201 TRP A C 1
ATOM 1541 O O . TRP A 1 201 ? 3.138 -11.058 15.025 1.00 95.00 201 TRP A O 1
ATOM 1551 N N . ILE A 1 202 ? 3.890 -10.701 12.960 1.00 96.81 202 ILE A N 1
ATOM 1552 C CA . ILE A 1 202 ? 3.708 -9.236 13.020 1.00 96.81 202 ILE A CA 1
ATOM 1553 C C . ILE A 1 202 ? 2.241 -8.803 13.189 1.00 96.81 202 ILE A C 1
ATOM 1555 O O . ILE A 1 202 ? 1.987 -7.693 13.648 1.00 96.81 202 ILE A O 1
ATOM 1559 N N . ALA A 1 203 ? 1.269 -9.662 12.855 1.00 97.12 203 ALA A N 1
ATOM 1560 C CA . ALA A 1 203 ? -0.152 -9.385 13.077 1.00 97.12 203 ALA A CA 1
ATOM 1561 C C . ALA A 1 203 ? -0.564 -9.537 14.551 1.00 97.12 203 ALA A C 1
ATOM 1563 O O . ALA A 1 203 ? -1.698 -9.217 14.904 1.00 97.12 203 ALA A O 1
ATOM 1564 N N . GLY A 1 204 ? 0.341 -10.008 15.413 1.00 95.75 204 GLY A N 1
ATOM 1565 C CA . GLY A 1 204 ? 0.145 -10.108 16.857 1.00 95.75 204 GLY A CA 1
ATOM 1566 C C . GLY A 1 204 ? 0.379 -8.812 17.635 1.00 95.75 204 GLY A C 1
ATOM 1567 O O . GLY A 1 204 ? 0.236 -8.841 18.849 1.00 95.75 204 GLY A O 1
ATOM 1568 N N . VAL A 1 205 ? 0.742 -7.699 16.981 1.00 96.88 205 VAL A N 1
ATOM 1569 C CA . VAL A 1 205 ? 0.966 -6.413 17.667 1.00 96.88 205 VAL A CA 1
ATOM 1570 C C . VAL A 1 205 ? -0.286 -5.956 18.427 1.00 96.88 205 VAL A C 1
ATOM 1572 O O . VAL A 1 205 ? -1.377 -5.890 17.854 1.00 96.88 205 VAL A O 1
ATOM 1575 N N . ASP A 1 206 ? -0.129 -5.643 19.712 1.00 96.06 206 ASP A N 1
ATOM 1576 C CA . ASP A 1 206 ? -1.235 -5.444 20.660 1.00 96.06 206 ASP A CA 1
ATOM 1577 C C . ASP A 1 206 ? -1.223 -4.082 21.378 1.00 96.06 206 ASP A C 1
ATOM 1579 O O . ASP A 1 206 ? -2.133 -3.783 22.148 1.00 96.06 206 ASP A O 1
ATOM 1583 N N . ASN A 1 207 ? -0.248 -3.219 21.075 1.00 97.62 207 ASN A N 1
ATOM 1584 C CA . ASN A 1 207 ? -0.167 -1.849 21.575 1.00 97.62 207 ASN A CA 1
ATOM 1585 C C . ASN A 1 207 ? 0.294 -0.864 20.482 1.00 97.62 207 ASN A C 1
ATOM 1587 O O . ASN A 1 207 ? 0.994 -1.228 19.533 1.00 97.62 207 ASN A O 1
ATOM 1591 N N . LEU A 1 208 ? -0.130 0.400 20.586 1.00 98.56 208 LEU A N 1
ATOM 1592 C CA . LEU A 1 208 ? 0.146 1.417 19.562 1.00 98.56 208 LEU A CA 1
ATOM 1593 C C . LEU A 1 208 ? 1.586 1.939 19.607 1.00 98.56 208 LEU A C 1
ATOM 1595 O O . LEU A 1 208 ? 2.094 2.401 18.585 1.00 98.56 208 LEU A O 1
ATOM 1599 N N . GLU A 1 209 ? 2.260 1.855 20.751 1.00 98.69 209 GLU A N 1
ATOM 1600 C CA . GLU A 1 209 ? 3.673 2.201 20.904 1.00 98.69 209 GLU A CA 1
ATOM 1601 C C . GLU A 1 209 ? 4.558 1.372 19.971 1.00 98.69 209 GLU A C 1
ATOM 1603 O O . GLU A 1 209 ? 5.432 1.931 19.304 1.00 98.69 209 GLU A O 1
ATOM 1608 N N . ASP A 1 210 ? 4.294 0.070 19.867 1.00 98.38 210 ASP A N 1
ATOM 1609 C CA . ASP A 1 210 ? 4.987 -0.842 18.958 1.00 98.38 210 ASP A CA 1
ATOM 1610 C C . ASP A 1 210 ? 4.611 -0.589 17.496 1.00 98.38 210 ASP A C 1
ATOM 1612 O O . ASP A 1 210 ? 5.479 -0.636 16.624 1.00 98.38 210 ASP A O 1
ATOM 1616 N N . VAL A 1 211 ? 3.347 -0.254 17.207 1.00 98.56 211 VAL A N 1
ATOM 1617 C CA . VAL A 1 211 ? 2.919 0.123 15.848 1.00 98.56 211 VAL A CA 1
ATOM 1618 C C . VAL A 1 211 ? 3.672 1.368 15.381 1.00 98.56 211 VAL A C 1
ATOM 1620 O O . VAL A 1 211 ? 4.262 1.364 14.299 1.00 98.56 211 VAL A O 1
ATOM 1623 N N . VAL A 1 212 ? 3.684 2.435 16.184 1.00 98.81 212 VAL A N 1
ATOM 1624 C CA . VAL A 1 212 ? 4.364 3.693 15.841 1.00 98.81 212 VAL A CA 1
ATOM 1625 C C . VAL A 1 212 ? 5.880 3.498 15.819 1.00 98.81 212 VAL A C 1
ATOM 1627 O O . VAL A 1 212 ? 6.532 3.922 14.866 1.00 98.81 212 VAL A O 1
ATOM 1630 N N . GLY A 1 213 ? 6.440 2.799 16.807 1.00 98.69 213 GLY A N 1
ATOM 1631 C CA . GLY A 1 213 ? 7.858 2.449 16.872 1.00 98.69 213 GLY A CA 1
ATOM 1632 C C . GLY A 1 213 ? 8.335 1.641 15.665 1.00 98.69 213 GLY A C 1
ATOM 1633 O O . GLY A 1 213 ? 9.362 1.954 15.060 1.00 98.69 213 GLY A O 1
ATOM 1634 N N . GLY A 1 214 ? 7.544 0.660 15.230 1.00 98.56 214 GLY A N 1
ATOM 1635 C CA . GLY A 1 214 ? 7.792 -0.103 14.010 1.00 98.56 214 GLY A CA 1
ATOM 1636 C C . GLY A 1 214 ? 7.813 0.778 12.761 1.00 98.56 214 GLY A C 1
ATOM 1637 O O . GLY A 1 214 ? 8.717 0.648 11.938 1.00 98.56 214 GLY A O 1
ATOM 1638 N N . HIS A 1 215 ? 6.886 1.734 12.636 1.00 98.81 215 HIS A N 1
ATOM 1639 C CA . HIS A 1 215 ? 6.874 2.673 11.507 1.00 98.81 215 HIS A CA 1
ATOM 1640 C C . HIS A 1 215 ? 8.040 3.672 11.537 1.00 98.81 215 HIS A C 1
ATOM 1642 O O . HIS A 1 215 ? 8.505 4.074 10.470 1.00 98.81 215 HIS A O 1
ATOM 1648 N N . ILE A 1 216 ? 8.569 4.024 12.716 1.00 98.81 216 ILE A N 1
ATOM 1649 C CA . ILE A 1 216 ? 9.831 4.775 12.834 1.00 98.81 216 ILE A CA 1
ATOM 1650 C C . ILE A 1 216 ? 10.979 3.959 12.231 1.00 98.81 216 ILE A C 1
ATOM 1652 O O . ILE A 1 216 ? 11.716 4.471 11.387 1.00 98.81 216 ILE A O 1
ATOM 1656 N N . TRP A 1 217 ? 11.102 2.681 12.596 1.00 98.69 217 TRP A N 1
ATOM 1657 C CA . TRP A 1 217 ? 12.120 1.795 12.024 1.00 98.69 217 TRP A CA 1
ATOM 1658 C C . TRP A 1 217 ? 11.957 1.615 10.513 1.00 98.69 217 TRP A C 1
ATOM 1660 O O . TRP A 1 217 ? 12.936 1.755 9.783 1.00 98.69 217 TRP A O 1
ATOM 1670 N N . VAL A 1 218 ? 10.739 1.372 10.021 1.00 98.62 218 VAL A N 1
ATOM 1671 C CA . VAL A 1 218 ? 10.460 1.270 8.577 1.00 98.62 218 VAL A CA 1
ATOM 1672 C C . VAL A 1 218 ? 10.832 2.565 7.854 1.00 98.62 218 VAL A C 1
ATOM 1674 O O . VAL A 1 218 ? 11.495 2.507 6.824 1.00 98.62 218 VAL A O 1
ATOM 1677 N N . SER A 1 219 ? 10.481 3.729 8.407 1.00 98.75 219 SER A N 1
ATOM 1678 C CA . SER A 1 219 ? 10.850 5.035 7.847 1.00 98.75 219 SER A CA 1
ATOM 1679 C C . SER A 1 219 ? 12.368 5.190 7.715 1.00 98.75 219 SER A C 1
ATOM 1681 O O . SER A 1 219 ? 12.871 5.463 6.622 1.00 98.75 219 SER A O 1
ATOM 1683 N N . ILE A 1 220 ? 13.111 4.926 8.795 1.00 98.56 220 ILE A N 1
ATOM 1684 C CA . ILE A 1 220 ? 14.577 5.016 8.817 1.00 98.56 220 ILE A CA 1
ATOM 1685 C C . ILE A 1 220 ? 15.200 4.041 7.811 1.00 98.56 220 ILE A C 1
ATOM 1687 O O . ILE A 1 220 ? 16.082 4.432 7.046 1.00 98.56 220 ILE A O 1
ATOM 1691 N N . LEU A 1 221 ? 14.736 2.789 7.777 1.00 98.56 221 LEU A N 1
ATOM 1692 C CA . LEU A 1 221 ? 15.263 1.759 6.880 1.00 98.56 221 LEU A CA 1
ATOM 1693 C C . LEU A 1 221 ? 14.966 2.068 5.409 1.00 98.56 221 LEU A C 1
ATOM 1695 O O . LEU A 1 221 ? 15.848 1.910 4.568 1.00 98.56 221 LEU A O 1
ATOM 1699 N N . CYS A 1 222 ? 13.762 2.541 5.087 1.00 98.75 222 CYS A N 1
ATOM 1700 C CA . CYS A 1 222 ? 13.390 2.913 3.724 1.00 98.75 222 CYS A CA 1
ATOM 1701 C C . CYS A 1 222 ? 14.157 4.147 3.237 1.00 98.75 222 CYS A C 1
ATOM 1703 O O . CYS A 1 222 ? 14.667 4.129 2.121 1.00 98.75 222 CYS A O 1
ATOM 1705 N N . ILE A 1 223 ? 14.303 5.191 4.059 1.00 98.81 223 ILE A N 1
ATOM 1706 C CA . ILE A 1 223 ? 15.064 6.396 3.687 1.00 98.81 223 ILE A CA 1
ATOM 1707 C C . ILE A 1 223 ? 16.559 6.076 3.579 1.00 98.81 223 ILE A C 1
ATOM 1709 O O . ILE A 1 223 ? 17.193 6.417 2.581 1.00 98.81 223 ILE A O 1
ATOM 1713 N N . GLY A 1 224 ? 17.126 5.379 4.568 1.00 98.69 224 GLY A N 1
ATOM 1714 C CA . GLY A 1 224 ? 18.529 4.961 4.552 1.00 98.69 224 GLY A CA 1
ATOM 1715 C C . GLY A 1 224 ? 18.844 4.039 3.371 1.00 98.69 224 GLY A C 1
ATOM 1716 O O . GLY A 1 224 ? 19.811 4.268 2.645 1.00 98.69 224 GLY A O 1
ATOM 1717 N N . GLY A 1 225 ? 17.987 3.046 3.120 1.00 98.50 225 GLY A N 1
ATOM 1718 C CA . GLY A 1 225 ? 18.067 2.169 1.950 1.00 98.50 225 GLY A CA 1
ATOM 1719 C C . GLY A 1 225 ? 17.870 2.920 0.631 1.00 98.50 225 GLY A C 1
ATOM 1720 O O . GLY A 1 225 ? 18.544 2.622 -0.352 1.00 98.50 225 GLY A O 1
ATOM 1721 N N . GLY A 1 226 ? 17.008 3.937 0.613 1.00 98.56 226 GLY A N 1
ATOM 1722 C CA . GLY A 1 226 ? 16.792 4.813 -0.535 1.00 98.56 226 GLY A CA 1
ATOM 1723 C C . GLY A 1 226 ? 18.055 5.575 -0.927 1.00 98.56 226 GLY A C 1
ATOM 1724 O O . GLY A 1 226 ? 18.502 5.486 -2.072 1.00 98.56 226 GLY A O 1
ATOM 1725 N N . PHE A 1 227 ? 18.697 6.245 0.035 1.00 98.50 227 PHE A N 1
ATOM 1726 C CA . PHE A 1 227 ? 19.984 6.914 -0.184 1.00 98.50 227 PHE A CA 1
ATOM 1727 C C . PHE A 1 227 ? 21.089 5.943 -0.593 1.00 98.50 227 PHE A C 1
ATOM 1729 O O . PHE A 1 227 ? 21.873 6.256 -1.492 1.00 98.50 227 PHE A O 1
ATOM 1736 N N . TRP A 1 228 ? 21.134 4.760 0.022 1.00 98.56 228 TRP A N 1
ATOM 1737 C CA . TRP A 1 228 ? 22.071 3.708 -0.358 1.00 98.56 228 TRP A CA 1
ATOM 1738 C C . TRP A 1 228 ? 21.894 3.296 -1.825 1.00 98.56 228 TRP A C 1
ATOM 1740 O O . TRP A 1 228 ? 22.866 3.287 -2.575 1.00 98.56 228 TRP A O 1
ATOM 1750 N N . HIS A 1 229 ? 20.666 3.019 -2.269 1.00 98.38 229 HIS A N 1
ATOM 1751 C CA . HIS A 1 229 ? 20.383 2.604 -3.646 1.00 98.38 229 HIS A CA 1
ATOM 1752 C C . HIS A 1 229 ? 20.623 3.699 -4.694 1.00 98.38 229 HIS A C 1
ATOM 1754 O O . HIS A 1 229 ? 20.952 3.373 -5.832 1.00 98.38 229 HIS A O 1
ATOM 1760 N N . ILE A 1 230 ? 20.492 4.977 -4.321 1.00 98.19 230 ILE A N 1
ATOM 1761 C CA . ILE A 1 230 ? 20.868 6.116 -5.177 1.00 98.19 230 ILE A CA 1
ATOM 1762 C C . ILE A 1 230 ? 22.393 6.249 -5.276 1.00 98.19 230 ILE A C 1
ATOM 1764 O O . ILE A 1 230 ? 22.920 6.579 -6.334 1.00 98.19 230 ILE A O 1
ATOM 1768 N N . SER A 1 231 ? 23.104 6.008 -4.174 1.00 97.75 231 SER A N 1
ATOM 1769 C CA . SER A 1 231 ? 24.545 6.278 -4.066 1.00 97.75 231 SER A CA 1
ATOM 1770 C C . SER A 1 231 ? 25.428 5.089 -4.449 1.00 97.75 231 SER A C 1
ATOM 1772 O O . SER A 1 231 ? 26.652 5.199 -4.413 1.00 97.75 231 SER A O 1
ATOM 1774 N N . THR A 1 232 ? 24.838 3.938 -4.777 1.00 97.12 232 THR A N 1
ATOM 1775 C CA . THR A 1 232 ? 25.563 2.698 -5.074 1.00 97.12 232 THR A CA 1
ATOM 1776 C C . THR A 1 232 ? 25.044 2.027 -6.338 1.00 97.12 232 THR A C 1
ATOM 1778 O O . THR A 1 232 ? 23.944 2.297 -6.815 1.00 97.12 232 THR A O 1
ATOM 1781 N N . GLN A 1 233 ? 25.856 1.121 -6.877 1.00 94.38 233 GLN A N 1
ATOM 1782 C CA . GLN A 1 233 ? 25.497 0.265 -8.003 1.00 94.38 233 GLN A CA 1
ATOM 1783 C C . GLN A 1 233 ? 25.290 -1.173 -7.514 1.00 94.38 233 GLN A C 1
ATOM 1785 O O . GLN A 1 233 ? 25.951 -1.588 -6.554 1.00 94.38 233 GLN A O 1
ATOM 1790 N N . PRO A 1 234 ? 24.437 -1.981 -8.172 1.00 93.62 234 PRO A N 1
ATOM 1791 C CA . PRO A 1 234 ? 24.290 -3.386 -7.820 1.00 93.62 234 PRO A CA 1
ATOM 1792 C C . PRO A 1 234 ? 25.626 -4.122 -7.861 1.00 93.62 234 PRO A C 1
ATOM 1794 O O . PRO A 1 234 ? 26.329 -4.127 -8.877 1.00 93.62 234 PRO A O 1
ATOM 1797 N N . PHE A 1 235 ? 25.959 -4.786 -6.758 1.00 94.44 235 PHE A N 1
ATOM 1798 C CA . PHE A 1 235 ? 27.189 -5.559 -6.665 1.00 94.44 235 PHE A CA 1
ATOM 1799 C C . PHE A 1 235 ? 27.218 -6.707 -7.690 1.00 94.44 235 PHE A C 1
ATOM 1801 O O . PHE A 1 235 ? 26.164 -7.244 -8.048 1.00 94.44 235 PHE A O 1
ATOM 1808 N N . PRO A 1 236 ? 28.413 -7.164 -8.115 1.00 94.44 236 PRO A N 1
ATOM 1809 C CA . PRO A 1 236 ? 28.540 -8.225 -9.115 1.00 94.44 236 PRO A CA 1
ATOM 1810 C C . PRO A 1 236 ? 27.775 -9.512 -8.781 1.00 94.44 236 PRO A C 1
ATOM 1812 O O . PRO A 1 236 ? 27.240 -10.155 -9.680 1.00 94.44 236 PRO A O 1
ATOM 1815 N N . TRP A 1 237 ? 27.681 -9.887 -7.501 1.00 95.06 237 TRP A N 1
ATOM 1816 C CA . TRP A 1 237 ? 26.931 -11.076 -7.087 1.00 95.06 237 TRP A CA 1
ATOM 1817 C C . TRP A 1 237 ? 25.419 -10.922 -7.321 1.00 95.06 237 TRP A C 1
ATOM 1819 O O . TRP A 1 237 ? 24.778 -11.861 -7.785 1.00 95.06 237 TRP A O 1
ATOM 1829 N N . ALA A 1 238 ? 24.859 -9.732 -7.079 1.00 92.00 238 ALA A N 1
ATOM 1830 C CA . ALA A 1 238 ? 23.449 -9.446 -7.328 1.00 92.00 238 ALA A CA 1
ATOM 1831 C C . ALA A 1 238 ? 23.173 -9.410 -8.835 1.00 92.00 238 ALA A C 1
ATOM 1833 O O . ALA A 1 238 ? 22.194 -9.995 -9.298 1.00 92.00 238 ALA A O 1
ATOM 1834 N N . LYS A 1 239 ? 24.087 -8.812 -9.616 1.00 88.31 239 LYS A N 1
ATOM 1835 C CA . LYS A 1 239 ? 24.000 -8.792 -11.085 1.00 88.31 239 LYS A CA 1
ATOM 1836 C C . LYS A 1 239 ? 23.925 -10.204 -11.683 1.00 88.31 239 LYS A C 1
ATOM 1838 O O . LYS A 1 239 ? 23.182 -10.403 -12.634 1.00 88.31 239 LYS A O 1
ATOM 1843 N N . ARG A 1 240 ? 24.621 -11.182 -11.089 1.00 88.38 240 ARG A N 1
ATOM 1844 C CA . ARG A 1 240 ? 24.596 -12.599 -11.506 1.00 88.38 240 ARG A CA 1
ATOM 1845 C C . ARG A 1 240 ? 23.348 -13.366 -11.060 1.00 88.38 240 ARG A C 1
ATOM 1847 O O . ARG A 1 240 ? 22.990 -14.349 -11.696 1.00 88.38 240 ARG A O 1
ATOM 1854 N N . LEU A 1 241 ? 22.726 -12.967 -9.950 1.00 89.88 241 LEU A N 1
ATOM 1855 C CA . LEU A 1 241 ? 21.589 -13.691 -9.377 1.00 89.88 241 LEU A CA 1
ATOM 1856 C C . LEU A 1 241 ? 20.257 -13.319 -10.043 1.00 89.88 241 LEU A C 1
ATOM 1858 O O . LEU A 1 241 ? 19.402 -14.183 -10.243 1.00 89.88 241 LEU A O 1
ATOM 1862 N N . PHE A 1 242 ? 20.077 -12.039 -10.372 1.00 89.69 242 PHE A N 1
ATOM 1863 C CA . PHE A 1 242 ? 18.823 -11.509 -10.906 1.00 89.69 242 PHE A CA 1
ATOM 1864 C C . PHE A 1 242 ? 18.827 -11.401 -12.432 1.00 89.69 242 PHE A C 1
ATOM 1866 O O . PHE A 1 242 ? 19.857 -11.160 -13.057 1.00 89.69 242 PHE A O 1
ATOM 1873 N N . VAL A 1 243 ? 17.638 -11.516 -13.028 1.00 89.44 243 VAL A N 1
ATOM 1874 C CA . VAL A 1 243 ? 17.388 -11.112 -14.418 1.00 89.44 243 VAL A CA 1
ATOM 1875 C C . VAL A 1 243 ? 17.099 -9.609 -14.448 1.00 89.44 243 VAL A C 1
ATOM 1877 O O . VAL A 1 243 ? 16.276 -9.125 -13.666 1.00 89.44 243 VAL A O 1
ATOM 1880 N N . TRP A 1 244 ? 17.767 -8.889 -15.353 1.00 89.19 244 TRP A N 1
ATOM 1881 C CA . TRP A 1 244 ? 17.693 -7.430 -15.503 1.00 89.19 244 TRP A CA 1
ATOM 1882 C C . TRP A 1 244 ? 16.893 -7.064 -16.756 1.00 89.19 244 TRP A C 1
ATOM 1884 O O . TRP A 1 244 ? 17.453 -6.866 -17.837 1.00 89.19 244 TRP A O 1
ATOM 1894 N N . SER A 1 245 ? 15.566 -7.059 -16.621 1.00 90.44 245 SER A N 1
ATOM 1895 C CA . SER A 1 245 ? 14.615 -6.662 -17.664 1.00 90.44 245 SER A CA 1
ATOM 1896 C C . SER A 1 245 ? 13.325 -6.127 -17.037 1.00 90.44 245 SER A C 1
ATOM 1898 O O . SER A 1 245 ? 13.007 -6.451 -15.892 1.00 90.44 245 SER A O 1
ATOM 1900 N N . GLY A 1 246 ? 12.545 -5.344 -17.792 1.00 90.25 246 GLY A N 1
ATOM 1901 C CA . GLY A 1 246 ? 11.281 -4.787 -17.297 1.00 90.25 246 GLY A CA 1
ATOM 1902 C C . GLY A 1 246 ? 10.283 -5.859 -16.845 1.00 90.25 246 GLY A C 1
ATOM 1903 O O . GLY A 1 246 ? 9.638 -5.708 -15.811 1.00 90.25 246 GLY A O 1
ATOM 1904 N N . GLU A 1 247 ? 10.202 -6.982 -17.569 1.00 92.88 247 GLU A N 1
ATOM 1905 C CA . GLU A 1 247 ? 9.337 -8.109 -17.189 1.00 92.88 247 GLU A CA 1
ATOM 1906 C C . GLU A 1 247 ? 9.833 -8.822 -15.920 1.00 92.88 247 GLU A C 1
ATOM 1908 O O . GLU A 1 247 ? 9.022 -9.220 -15.081 1.00 92.88 247 GLU A O 1
ATOM 1913 N N . ALA A 1 248 ? 11.151 -8.922 -15.724 1.00 92.94 248 ALA A N 1
ATOM 1914 C CA . ALA A 1 248 ? 11.717 -9.478 -14.501 1.00 92.94 248 ALA A CA 1
ATOM 1915 C C . ALA A 1 248 ? 11.389 -8.602 -13.283 1.00 92.94 248 ALA A C 1
ATOM 1917 O O . ALA A 1 248 ? 10.882 -9.117 -12.286 1.00 92.94 248 ALA A O 1
ATOM 1918 N N . TYR A 1 249 ? 11.593 -7.284 -13.375 1.00 95.81 249 TYR A N 1
ATOM 1919 C CA . TYR A 1 249 ? 11.264 -6.360 -12.284 1.00 95.81 249 TYR A CA 1
ATOM 1920 C C . TYR A 1 249 ? 9.772 -6.378 -11.951 1.00 95.81 249 TYR A C 1
ATOM 1922 O O . TYR A 1 249 ? 9.416 -6.471 -10.776 1.00 95.81 249 TYR A O 1
ATOM 1930 N N . LEU A 1 250 ? 8.908 -6.390 -12.975 1.00 96.56 250 LEU A N 1
ATOM 1931 C CA . LEU A 1 250 ? 7.468 -6.581 -12.801 1.00 96.56 250 LEU A CA 1
ATOM 1932 C C . LEU A 1 250 ? 7.179 -7.865 -12.015 1.00 96.56 250 LEU A C 1
ATOM 1934 O O . LEU A 1 250 ? 6.406 -7.834 -11.060 1.00 96.56 250 LEU A O 1
ATOM 1938 N N . SER A 1 251 ? 7.823 -8.983 -12.367 1.00 97.75 251 SER A N 1
ATOM 1939 C CA . SER A 1 251 ? 7.624 -10.253 -11.665 1.00 97.75 251 SER A CA 1
ATOM 1940 C C . SER A 1 251 ? 8.016 -10.171 -10.187 1.00 97.75 251 SER A C 1
ATOM 1942 O O . SER A 1 251 ? 7.269 -10.659 -9.338 1.00 97.75 251 SER A O 1
ATOM 1944 N N . TYR A 1 252 ? 9.131 -9.517 -9.847 1.00 98.06 252 TYR A N 1
ATOM 1945 C CA . TYR A 1 252 ? 9.571 -9.371 -8.457 1.00 98.06 252 TYR A CA 1
ATOM 1946 C C . TYR A 1 252 ? 8.560 -8.550 -7.650 1.00 98.06 252 TYR A C 1
ATOM 1948 O O . TYR A 1 252 ? 8.167 -8.953 -6.554 1.00 98.06 252 TYR A O 1
ATOM 1956 N N . SER A 1 253 ? 8.072 -7.444 -8.220 1.00 98.50 253 SER A N 1
ATOM 1957 C CA . SER A 1 253 ? 7.044 -6.608 -7.597 1.00 98.50 253 SER A CA 1
ATOM 1958 C C . SER A 1 253 ? 5.711 -7.338 -7.434 1.00 98.50 253 SER A C 1
ATOM 1960 O O . SER A 1 253 ? 5.093 -7.210 -6.381 1.00 98.50 253 SER A O 1
ATOM 1962 N N . LEU A 1 254 ? 5.281 -8.143 -8.413 1.00 98.69 254 LEU A N 1
ATOM 1963 C CA . LEU A 1 254 ? 4.070 -8.969 -8.301 1.00 98.69 254 LEU A CA 1
ATOM 1964 C C . LEU A 1 254 ? 4.180 -9.985 -7.158 1.00 98.69 254 LEU A C 1
ATOM 1966 O O . LEU A 1 254 ? 3.231 -10.146 -6.395 1.00 98.69 254 LEU A O 1
ATOM 1970 N N . GLY A 1 255 ? 5.345 -10.619 -6.995 1.00 98.69 255 GLY A N 1
ATOM 1971 C CA . GLY A 1 255 ? 5.596 -11.544 -5.887 1.00 98.69 255 GLY A CA 1
ATOM 1972 C C . GLY A 1 255 ? 5.543 -10.842 -4.527 1.00 98.69 255 GLY A C 1
ATOM 1973 O O . GLY A 1 255 ? 4.896 -11.330 -3.601 1.00 98.69 255 GLY A O 1
ATOM 1974 N N . ALA A 1 256 ? 6.153 -9.657 -4.422 1.00 98.69 256 ALA A N 1
ATOM 1975 C CA . ALA A 1 256 ? 6.095 -8.839 -3.212 1.00 98.69 256 ALA A CA 1
ATOM 1976 C C . ALA A 1 256 ? 4.663 -8.365 -2.890 1.00 98.69 256 ALA A C 1
ATOM 1978 O O . ALA A 1 256 ? 4.240 -8.438 -1.739 1.00 98.69 256 ALA A O 1
ATOM 1979 N N . LEU A 1 257 ? 3.895 -7.924 -3.892 1.00 98.56 257 LEU A N 1
ATOM 1980 C CA . LEU A 1 257 ? 2.490 -7.522 -3.742 1.00 98.56 257 LEU A CA 1
ATOM 1981 C C . LEU A 1 257 ? 1.592 -8.692 -3.327 1.00 98.56 257 LEU A C 1
ATOM 1983 O O . LEU A 1 257 ? 0.733 -8.511 -2.466 1.00 98.56 257 LEU A O 1
ATOM 1987 N N . ALA A 1 258 ? 1.811 -9.889 -3.876 1.00 98.81 258 ALA A N 1
ATOM 1988 C CA . ALA A 1 258 ? 1.104 -11.093 -3.452 1.00 98.81 258 ALA A CA 1
ATOM 1989 C C . ALA A 1 258 ? 1.373 -11.404 -1.973 1.00 98.81 258 ALA A C 1
ATOM 1991 O O . ALA A 1 258 ? 0.434 -11.590 -1.200 1.00 98.81 258 ALA A O 1
ATOM 1992 N N . LEU A 1 259 ? 2.644 -11.376 -1.550 1.00 98.69 259 LEU A N 1
ATOM 1993 C CA . LEU A 1 259 ? 3.005 -11.541 -0.143 1.00 98.69 259 LEU A CA 1
ATOM 1994 C C . LEU A 1 259 ? 2.316 -10.484 0.731 1.00 98.69 259 LEU A C 1
ATOM 1996 O O . LEU A 1 259 ? 1.644 -10.844 1.692 1.00 98.69 259 LEU A O 1
ATOM 2000 N N . MET A 1 260 ? 2.407 -9.199 0.375 1.00 98.75 260 MET A N 1
ATOM 2001 C CA . MET A 1 260 ? 1.740 -8.120 1.115 1.00 98.75 260 MET A CA 1
ATOM 2002 C C . MET A 1 260 ? 0.221 -8.313 1.195 1.00 98.75 260 MET A C 1
ATOM 2004 O O . MET A 1 260 ? -0.358 -8.064 2.248 1.00 98.75 260 MET A O 1
ATOM 2008 N N . GLY A 1 261 ? -0.429 -8.795 0.134 1.00 98.69 261 GLY A N 1
ATOM 2009 C CA . GLY A 1 261 ? -1.865 -9.069 0.127 1.00 98.69 261 GLY A CA 1
ATOM 2010 C C . GLY A 1 261 ? -2.268 -10.225 1.051 1.00 98.69 261 GLY A C 1
ATOM 2011 O O . GLY A 1 261 ? -3.254 -10.106 1.783 1.00 98.69 261 GLY A O 1
ATOM 2012 N N . PHE A 1 262 ? -1.483 -11.308 1.111 1.00 98.69 262 PHE A N 1
ATOM 2013 C CA . PHE A 1 262 ? -1.704 -12.387 2.085 1.00 98.69 262 PHE A CA 1
ATOM 2014 C C . PHE A 1 262 ? -1.453 -11.927 3.524 1.00 98.69 262 PHE A C 1
ATOM 2016 O O . PHE A 1 262 ? -2.224 -12.265 4.423 1.00 98.69 262 PHE A O 1
ATOM 2023 N N . ILE A 1 263 ? -0.422 -11.107 3.745 1.00 98.62 263 ILE A N 1
ATOM 2024 C CA . ILE A 1 263 ? -0.155 -10.500 5.054 1.00 98.62 263 ILE A CA 1
ATOM 2025 C C . ILE A 1 263 ? -1.323 -9.603 5.460 1.00 98.62 263 ILE A C 1
ATOM 2027 O O . ILE A 1 263 ? -1.828 -9.750 6.567 1.00 98.62 263 ILE A O 1
ATOM 2031 N N . ALA A 1 264 ? -1.795 -8.724 4.572 1.00 98.62 264 ALA A N 1
ATOM 2032 C CA . ALA A 1 264 ? -2.928 -7.837 4.825 1.00 98.62 264 ALA A CA 1
ATOM 2033 C C . ALA A 1 264 ? -4.206 -8.622 5.143 1.00 98.62 264 ALA A C 1
ATOM 2035 O O . ALA A 1 264 ? -4.891 -8.282 6.104 1.00 98.62 264 ALA A O 1
ATOM 2036 N N . THR A 1 265 ? -4.474 -9.702 4.398 1.00 98.62 265 THR A N 1
ATOM 2037 C CA . THR A 1 265 ? -5.577 -10.648 4.648 1.00 98.62 265 THR A CA 1
ATOM 2038 C C . THR A 1 265 ? -5.516 -11.206 6.066 1.00 98.62 265 THR A C 1
ATOM 2040 O O . THR A 1 265 ? -6.508 -11.183 6.795 1.00 98.62 265 THR A O 1
ATOM 2043 N N . TYR A 1 266 ? -4.348 -11.695 6.482 1.00 98.06 266 TYR A N 1
ATOM 2044 C CA . TYR A 1 266 ? -4.176 -12.253 7.816 1.00 98.06 266 TYR A CA 1
ATOM 2045 C C . TYR A 1 266 ? -4.297 -11.171 8.899 1.00 98.06 266 TYR A C 1
ATOM 2047 O O . TYR A 1 266 ? -5.027 -11.360 9.868 1.00 98.06 266 TYR A O 1
ATOM 2055 N N . PHE A 1 267 ? -3.679 -10.003 8.691 1.00 98.38 267 PHE A N 1
ATOM 2056 C CA . PHE A 1 267 ? -3.720 -8.863 9.610 1.00 98.38 267 PHE A CA 1
ATOM 2057 C C . PHE A 1 267 ? -5.150 -8.390 9.873 1.00 98.38 267 PHE A C 1
ATOM 2059 O O . PHE A 1 267 ? -5.555 -8.279 11.028 1.00 98.38 267 PHE A O 1
ATOM 2066 N N . VAL A 1 268 ? -5.931 -8.159 8.809 1.00 98.38 268 VAL A N 1
ATOM 2067 C CA . VAL A 1 268 ? -7.335 -7.756 8.944 1.00 98.38 268 VAL A CA 1
ATOM 2068 C C . VAL A 1 268 ? -8.173 -8.877 9.540 1.00 98.38 268 VAL A C 1
ATOM 2070 O O . VAL A 1 268 ? -9.151 -8.589 10.203 1.00 98.38 268 VAL A O 1
ATOM 2073 N N . SER A 1 269 ? -7.800 -10.147 9.397 1.00 97.88 269 SER A N 1
ATOM 2074 C CA . SER A 1 269 ? -8.568 -11.246 9.991 1.00 97.88 269 SER A CA 1
ATOM 2075 C C . SER A 1 269 ? -8.409 -11.331 11.510 1.00 97.88 269 SER A C 1
ATOM 2077 O O . SER A 1 269 ? -9.409 -11.518 12.199 1.00 97.88 269 SER A O 1
ATOM 2079 N N . VAL A 1 270 ? -7.186 -11.184 12.034 1.00 97.44 270 VAL A N 1
ATOM 2080 C CA . VAL A 1 270 ? -6.876 -11.548 13.433 1.00 97.44 270 VAL A CA 1
ATOM 2081 C C . VAL A 1 270 ? -6.555 -10.375 14.355 1.00 97.44 270 VAL A C 1
ATOM 2083 O O . VAL A 1 270 ? -6.708 -10.515 15.565 1.00 97.44 270 VAL A O 1
ATOM 2086 N N . ASN A 1 271 ? -6.087 -9.240 13.831 1.00 98.19 271 ASN A N 1
ATOM 2087 C CA . ASN A 1 271 ? -5.656 -8.130 14.676 1.00 98.19 271 ASN A CA 1
ATOM 2088 C C . ASN A 1 271 ? -6.844 -7.234 15.049 1.00 98.19 271 ASN A C 1
ATOM 2090 O O . ASN A 1 271 ? -7.580 -6.781 14.171 1.00 98.19 271 ASN A O 1
ATOM 2094 N N . THR A 1 272 ? -7.013 -6.958 16.339 1.00 97.94 272 THR A N 1
ATOM 2095 C CA . THR A 1 272 ? -8.088 -6.104 16.872 1.00 97.94 272 THR A CA 1
ATOM 2096 C C . THR A 1 272 ? -7.608 -4.712 17.280 1.00 97.94 272 THR A C 1
ATOM 2098 O O . THR A 1 272 ? -8.425 -3.867 17.617 1.00 97.94 272 THR A O 1
ATOM 2101 N N . LEU A 1 273 ? -6.301 -4.442 17.212 1.00 97.88 273 LEU A N 1
ATOM 2102 C CA . LEU A 1 273 ? -5.718 -3.143 17.542 1.00 97.88 273 LEU A CA 1
ATOM 2103 C C . LEU A 1 273 ? -5.760 -2.188 16.342 1.00 97.88 273 LEU A C 1
ATOM 2105 O O . LEU A 1 273 ? -6.404 -1.146 16.388 1.00 97.88 273 LEU A O 1
ATOM 2109 N N . VAL A 1 274 ? -5.074 -2.531 15.245 1.00 97.88 274 VAL A N 1
ATOM 2110 C CA . VAL A 1 274 ? -4.992 -1.679 14.037 1.00 97.88 274 VAL A CA 1
ATOM 2111 C C . VAL A 1 274 ? -6.159 -1.907 13.073 1.00 97.88 274 VAL A C 1
ATOM 2113 O O . VAL A 1 274 ? -6.329 -1.169 12.098 1.00 97.88 274 VAL A O 1
ATOM 2116 N N . TYR A 1 275 ? -6.985 -2.908 13.367 1.00 98.44 275 TYR A N 1
ATOM 2117 C CA . TYR A 1 275 ? -8.342 -3.050 12.854 1.00 98.44 275 TYR A CA 1
ATOM 2118 C C . TYR A 1 275 ? -9.293 -3.138 14.056 1.00 98.44 275 TYR A C 1
ATOM 2120 O O . TYR A 1 275 ? -9.673 -4.249 14.431 1.00 98.44 275 TYR A O 1
ATOM 2128 N N . PRO A 1 276 ? -9.653 -1.999 14.678 1.00 98.38 276 PRO A N 1
ATOM 2129 C CA . PRO A 1 276 ? -10.558 -1.967 15.826 1.00 98.38 276 PRO A CA 1
ATOM 2130 C C . PRO A 1 276 ? -11.890 -2.654 15.521 1.00 98.38 276 PRO A C 1
ATOM 2132 O O . PRO A 1 276 ? -12.458 -2.473 14.436 1.00 98.38 276 PRO A O 1
ATOM 2135 N N . GLU A 1 277 ? -12.394 -3.457 16.455 1.00 97.62 277 GLU A N 1
ATOM 2136 C CA . GLU A 1 277 ? -13.664 -4.171 16.272 1.00 97.62 277 GLU A CA 1
ATOM 2137 C C . GLU A 1 277 ? -14.852 -3.204 16.170 1.00 97.62 277 GLU A C 1
ATOM 2139 O O . GLU A 1 277 ? -15.814 -3.489 15.461 1.00 97.62 277 GLU A O 1
ATOM 2144 N N . GLU A 1 278 ? -14.739 -2.022 16.774 1.00 96.75 278 GLU A N 1
ATOM 2145 C CA . GLU A 1 278 ? -15.711 -0.930 16.721 1.00 96.75 278 GLU A CA 1
ATOM 2146 C C . GLU A 1 278 ? -15.978 -0.459 15.283 1.00 96.75 278 GLU A C 1
ATOM 2148 O O . GLU A 1 278 ? -17.104 -0.091 14.946 1.00 96.75 278 GLU A O 1
ATOM 2153 N N . PHE A 1 279 ? -14.966 -0.516 14.407 1.00 98.25 279 PHE A N 1
ATOM 2154 C CA . PHE A 1 279 ? -15.084 -0.046 13.021 1.00 98.25 279 PHE A CA 1
ATOM 2155 C C . PHE A 1 279 ? -15.154 -1.174 11.998 1.00 98.25 279 PHE A C 1
ATOM 2157 O O . PHE A 1 279 ? -15.848 -1.043 10.992 1.00 98.25 279 PHE A O 1
ATOM 2164 N N . PHE A 1 280 ? -14.422 -2.267 12.225 1.00 98.38 280 PHE A N 1
ATOM 2165 C CA . PHE A 1 280 ? -14.278 -3.359 11.256 1.00 98.38 280 PHE A CA 1
ATOM 2166 C C . PHE A 1 280 ? -15.121 -4.592 11.600 1.00 98.38 280 PHE A C 1
ATOM 2168 O O . PHE A 1 280 ? -15.315 -5.458 10.744 1.00 98.38 280 PHE A O 1
ATOM 2175 N N . GLY A 1 281 ? -15.654 -4.661 12.819 1.00 97.31 281 GLY A N 1
ATOM 2176 C CA . GLY A 1 281 ? -16.371 -5.812 13.350 1.00 97.31 281 GLY A CA 1
ATOM 2177 C C . GLY A 1 281 ? -15.431 -6.835 13.996 1.00 97.31 281 GLY A C 1
ATOM 2178 O O . GLY A 1 281 ? -14.201 -6.684 13.928 1.00 97.31 281 GLY A O 1
ATOM 2179 N N . PRO A 1 282 ? -15.993 -7.891 14.611 1.00 97.25 282 PRO A N 1
ATOM 2180 C CA . PRO A 1 282 ? -15.221 -8.861 15.382 1.00 97.25 282 PRO A CA 1
ATOM 2181 C C . PRO A 1 282 ? -14.141 -9.567 14.557 1.00 97.25 282 PRO A C 1
ATOM 2183 O O . PRO A 1 282 ? -14.314 -9.763 13.350 1.00 97.25 282 PRO A O 1
ATOM 2186 N N . ALA A 1 283 ? -13.056 -9.997 15.205 1.00 97.31 283 ALA A N 1
ATOM 2187 C CA . ALA A 1 283 ? -12.022 -10.815 14.566 1.00 97.31 283 ALA A CA 1
ATOM 2188 C C . ALA A 1 283 ? -12.602 -12.092 13.919 1.00 97.31 283 ALA A C 1
ATOM 2190 O O . ALA A 1 283 ? -13.542 -12.716 14.434 1.00 97.31 283 ALA A O 1
ATOM 2191 N N . LEU A 1 284 ? -12.035 -12.476 12.773 1.00 97.81 284 LEU A N 1
ATOM 2192 C CA . LEU A 1 284 ? -12.520 -13.582 11.950 1.00 97.81 284 LEU A CA 1
ATOM 2193 C C . LEU A 1 284 ? -11.942 -14.923 12.399 1.00 97.81 284 LEU A C 1
ATOM 2195 O O . LEU A 1 284 ? -10.810 -15.021 12.870 1.00 97.81 284 LEU A O 1
ATOM 2199 N N . ASN A 1 285 ? -12.712 -15.973 12.142 1.00 96.12 285 ASN A N 1
ATOM 2200 C CA . ASN A 1 285 ? -12.221 -17.338 12.102 1.00 96.12 285 ASN A CA 1
ATOM 2201 C C . ASN A 1 285 ? -11.673 -17.642 10.703 1.00 96.12 285 ASN A C 1
ATOM 2203 O O . ASN A 1 285 ? -12.209 -17.171 9.694 1.00 96.12 285 ASN A O 1
ATOM 2207 N N . ILE A 1 286 ? -10.619 -18.456 10.656 1.00 95.44 286 ILE A N 1
ATOM 2208 C CA . ILE A 1 286 ? -10.025 -18.952 9.414 1.00 95.44 286 ILE A CA 1
ATOM 2209 C C . ILE A 1 286 ? -10.497 -20.389 9.225 1.00 95.44 286 ILE A C 1
ATOM 2211 O O . ILE A 1 286 ? -10.149 -21.266 10.017 1.00 95.44 286 ILE A O 1
ATOM 2215 N N . GLY A 1 287 ? -11.307 -20.611 8.197 1.00 93.25 287 GLY A N 1
ATOM 2216 C CA . GLY A 1 287 ? -11.773 -21.928 7.790 1.00 93.25 287 GLY A CA 1
ATOM 2217 C C . GLY A 1 287 ? -11.007 -22.442 6.574 1.00 93.25 287 GLY A C 1
ATOM 2218 O O . GLY A 1 287 ? -10.427 -21.668 5.809 1.00 93.25 287 GLY A O 1
ATOM 2219 N N . PHE A 1 288 ? -11.014 -23.761 6.395 1.00 93.69 288 PHE A N 1
ATOM 2220 C CA . PHE A 1 288 ? -10.422 -24.425 5.238 1.00 93.69 288 PHE A CA 1
ATOM 2221 C C . PHE A 1 288 ? -11.424 -25.411 4.648 1.00 93.69 288 PHE A C 1
ATOM 2223 O O . PHE A 1 288 ? -11.812 -26.376 5.303 1.00 93.69 288 PHE A O 1
ATOM 2230 N N . GLU A 1 289 ? -11.806 -25.168 3.400 1.00 91.50 289 GLU A N 1
ATOM 2231 C CA . GLU A 1 289 ? -12.508 -26.134 2.554 1.00 91.50 289 GLU A CA 1
ATOM 2232 C C . GLU A 1 289 ? -11.649 -26.389 1.306 1.00 91.50 289 GLU A C 1
ATOM 2234 O O . GLU A 1 289 ? -10.475 -26.741 1.422 1.00 91.50 289 GLU A O 1
ATOM 2239 N N . GLN A 1 290 ? -12.186 -26.159 0.104 1.00 93.25 290 GLN A N 1
ATOM 2240 C CA . GLN A 1 290 ? -11.406 -26.198 -1.133 1.00 93.25 290 GLN A CA 1
ATOM 2241 C C . GLN A 1 290 ? -10.340 -25.089 -1.177 1.00 93.25 290 GLN A C 1
ATOM 2243 O O . GLN A 1 290 ? -9.296 -25.247 -1.814 1.00 93.25 290 GLN A O 1
ATOM 2248 N N . PHE A 1 291 ? -10.611 -23.973 -0.499 1.00 93.06 291 PHE A N 1
ATOM 2249 C CA . PHE A 1 291 ? -9.726 -22.825 -0.328 1.00 93.06 291 PHE A CA 1
ATOM 2250 C C . PHE A 1 291 ? -9.853 -22.292 1.110 1.00 93.06 291 PHE A C 1
ATOM 2252 O O . PHE A 1 291 ? -10.867 -22.548 1.770 1.00 93.06 291 PHE A O 1
ATOM 2259 N N . PRO A 1 292 ? -8.848 -21.551 1.611 1.00 94.44 292 PRO A N 1
ATOM 2260 C CA . PRO A 1 292 ? -8.988 -20.780 2.840 1.00 94.44 292 PRO A CA 1
ATOM 2261 C C . PRO A 1 292 ? -10.107 -19.745 2.695 1.00 94.44 292 PRO A C 1
ATOM 2263 O O . PRO A 1 292 ? -10.205 -19.079 1.663 1.00 94.44 292 PRO A O 1
ATOM 2266 N N . TYR A 1 293 ? -10.921 -19.585 3.732 1.00 92.31 293 TYR A N 1
ATOM 2267 C CA . TYR A 1 293 ? -11.946 -18.546 3.795 1.00 92.31 293 TYR A CA 1
ATOM 2268 C C . TYR A 1 293 ? -11.990 -17.916 5.187 1.00 92.31 293 TYR A C 1
ATOM 2270 O O . TYR A 1 293 ? -11.664 -18.546 6.196 1.00 92.31 293 TYR A O 1
ATOM 2278 N N . PHE A 1 294 ? -12.379 -16.644 5.235 1.00 96.75 294 PHE A N 1
ATOM 2279 C CA . PHE A 1 294 ? -12.300 -15.818 6.439 1.00 96.75 294 PHE A CA 1
ATOM 2280 C C . PHE A 1 294 ? -13.697 -15.331 6.805 1.00 96.75 294 PHE A C 1
ATOM 2282 O O . PHE A 1 294 ? -14.328 -14.632 6.010 1.00 96.75 294 PHE A O 1
ATOM 2289 N N . HIS A 1 295 ? -14.202 -15.712 7.979 1.00 96.00 295 HIS A N 1
ATOM 2290 C CA . HIS A 1 295 ? -15.617 -15.526 8.305 1.00 96.00 295 HIS A CA 1
ATOM 2291 C C . HIS A 1 295 ? -15.879 -15.263 9.792 1.00 96.00 295 HIS A C 1
ATOM 2293 O O . HIS A 1 295 ? -15.071 -15.586 10.662 1.00 96.00 295 HIS A O 1
ATOM 2299 N N . ARG A 1 296 ? -17.056 -14.707 10.093 1.00 93.94 296 ARG A N 1
ATOM 2300 C CA . ARG A 1 296 ? -17.581 -14.552 11.455 1.00 93.94 296 ARG A CA 1
ATOM 2301 C C . ARG A 1 296 ? -19.081 -14.846 11.452 1.00 93.94 296 ARG A C 1
ATOM 2303 O O . ARG A 1 296 ? -19.898 -13.953 11.255 1.00 93.94 296 ARG A O 1
ATOM 2310 N N . GLY A 1 297 ? -19.435 -16.117 11.654 1.00 90.19 297 GLY A N 1
ATOM 2311 C CA . GLY A 1 297 ? -20.820 -16.571 11.484 1.00 90.19 297 GLY A CA 1
ATOM 2312 C C . GLY A 1 297 ? -21.325 -16.260 10.072 1.00 90.19 297 GLY A C 1
ATOM 2313 O O . GLY A 1 297 ? -20.587 -16.462 9.110 1.00 90.19 297 GLY A O 1
ATOM 2314 N N . GLU A 1 298 ? -22.545 -15.734 9.973 1.00 87.94 298 GLU A N 1
ATOM 2315 C CA . GLU A 1 298 ? -23.182 -15.316 8.712 1.00 87.94 298 GLU A CA 1
ATOM 2316 C C . GLU A 1 298 ? -23.010 -13.814 8.404 1.00 87.94 298 GLU A C 1
ATOM 2318 O O . GLU A 1 298 ? -23.497 -13.319 7.390 1.00 87.94 298 GLU A O 1
ATOM 2323 N N . MET A 1 299 ? -22.324 -13.060 9.271 1.00 87.06 299 MET A N 1
ATOM 2324 C CA . MET A 1 299 ? -22.210 -11.606 9.150 1.00 87.06 299 MET A CA 1
ATOM 2325 C C . MET A 1 299 ? -21.157 -11.211 8.105 1.00 87.06 299 MET A C 1
ATOM 2327 O O . MET A 1 299 ? -19.988 -11.582 8.214 1.00 87.06 299 MET A O 1
ATOM 2331 N N . LEU A 1 300 ? -21.547 -10.399 7.119 1.00 94.00 300 LEU A N 1
ATOM 2332 C CA . LEU A 1 300 ? -20.649 -9.853 6.093 1.00 94.00 300 LEU A CA 1
ATOM 2333 C C . LEU A 1 300 ? -20.067 -8.503 6.525 1.00 94.00 300 LEU A C 1
ATOM 2335 O O . LEU A 1 300 ? -20.399 -7.460 5.961 1.00 94.00 300 LEU A O 1
ATOM 2339 N N . THR A 1 301 ? -19.203 -8.524 7.540 1.00 97.19 301 THR A N 1
ATOM 2340 C CA . THR A 1 301 ? -18.574 -7.299 8.046 1.00 97.19 301 THR A CA 1
ATOM 2341 C C . THR A 1 301 ? -17.575 -6.699 7.057 1.00 97.19 301 THR A C 1
ATOM 2343 O O . THR A 1 301 ? -17.060 -7.382 6.165 1.00 97.19 301 THR A O 1
ATOM 2346 N N . SER A 1 302 ? -17.197 -5.437 7.270 1.00 97.00 302 SER A N 1
ATOM 2347 C CA . SER A 1 302 ? -16.049 -4.812 6.595 1.00 97.00 302 SER A CA 1
ATOM 2348 C C . SER A 1 302 ? -14.792 -5.683 6.646 1.00 97.00 302 SER A C 1
ATOM 2350 O O . SER A 1 302 ? -14.075 -5.797 5.652 1.00 97.00 302 SER A O 1
ATOM 2352 N N . ARG A 1 303 ? -14.540 -6.350 7.782 1.00 97.69 303 ARG A N 1
ATOM 2353 C CA . ARG A 1 303 ? -13.423 -7.288 7.948 1.00 97.69 303 ARG A CA 1
ATOM 2354 C C . ARG A 1 303 ? -13.525 -8.486 7.003 1.00 97.69 303 ARG A C 1
ATOM 2356 O O . ARG A 1 303 ? -12.528 -8.831 6.373 1.00 97.69 303 ARG A O 1
ATOM 2363 N N . VAL A 1 304 ? -14.712 -9.089 6.870 1.00 97.69 304 VAL A N 1
ATOM 2364 C CA . VAL A 1 304 ? -14.960 -10.218 5.952 1.00 97.69 304 VAL A CA 1
ATOM 2365 C C . VAL A 1 304 ? -14.692 -9.809 4.505 1.00 97.69 304 VAL A C 1
ATOM 2367 O O . VAL A 1 304 ? -13.972 -10.516 3.796 1.00 97.69 304 VAL A O 1
ATOM 2370 N N . TRP A 1 305 ? -15.210 -8.657 4.074 1.00 97.62 305 TRP A N 1
ATOM 2371 C CA . TRP A 1 305 ? -14.978 -8.146 2.721 1.00 97.62 305 TRP A CA 1
ATOM 2372 C C . TRP A 1 305 ? -13.498 -7.893 2.447 1.00 97.62 305 TRP A C 1
ATOM 2374 O O . TRP A 1 305 ? -12.966 -8.378 1.448 1.00 97.62 305 TRP A O 1
ATOM 2384 N N . LEU A 1 306 ? -12.818 -7.178 3.347 1.00 98.12 306 LEU A N 1
ATOM 2385 C CA . LEU A 1 306 ? -11.404 -6.855 3.192 1.00 98.12 306 LEU A CA 1
ATOM 2386 C C . LEU A 1 306 ? -10.533 -8.114 3.171 1.00 98.12 306 LEU A C 1
ATOM 2388 O O . LEU A 1 306 ? -9.694 -8.228 2.281 1.00 98.12 306 LEU A O 1
ATOM 2392 N N . ALA A 1 307 ? -10.746 -9.066 4.084 1.00 98.12 307 ALA A N 1
ATOM 2393 C CA . ALA A 1 307 ? -9.964 -10.300 4.140 1.00 98.12 307 ALA A CA 1
ATOM 2394 C C . ALA A 1 307 ? -10.091 -11.109 2.841 1.00 98.12 307 ALA A C 1
ATOM 2396 O O . ALA A 1 307 ? -9.095 -11.392 2.177 1.00 98.12 307 ALA A O 1
ATOM 2397 N N . ASN A 1 308 ? -11.319 -11.439 2.434 1.00 97.38 308 ASN A N 1
ATOM 2398 C CA . ASN A 1 308 ? -11.532 -12.316 1.284 1.00 97.38 308 ASN A CA 1
ATOM 2399 C C . ASN A 1 308 ? -11.149 -11.637 -0.041 1.00 97.38 308 ASN A C 1
ATOM 2401 O O . ASN A 1 308 ? -10.556 -12.284 -0.904 1.00 97.38 308 ASN A O 1
ATOM 2405 N N . ALA A 1 309 ? -11.417 -10.337 -0.207 1.00 97.75 309 ALA A N 1
ATOM 2406 C CA . ALA A 1 309 ? -11.011 -9.616 -1.413 1.00 97.75 309 ALA A CA 1
ATOM 2407 C C . ALA A 1 309 ? -9.481 -9.569 -1.560 1.00 97.75 309 ALA A C 1
ATOM 2409 O O . ALA A 1 309 ? -8.958 -9.876 -2.633 1.00 97.75 309 ALA A O 1
ATOM 2410 N N . HIS A 1 310 ? -8.752 -9.245 -0.485 1.00 98.56 310 HIS A N 1
ATOM 2411 C CA . HIS A 1 310 ? -7.288 -9.198 -0.529 1.00 98.56 310 HIS A CA 1
ATOM 2412 C C . HIS A 1 310 ? -6.670 -10.584 -0.709 1.00 98.56 310 HIS A C 1
ATOM 2414 O O . HIS A 1 310 ? -5.665 -10.690 -1.410 1.00 98.56 310 HIS A O 1
ATOM 2420 N N . PHE A 1 311 ? -7.284 -11.642 -0.167 1.00 98.50 311 PHE A N 1
ATOM 2421 C CA . PHE A 1 311 ? -6.827 -13.013 -0.385 1.00 98.50 311 PHE A CA 1
ATOM 2422 C C . PHE A 1 311 ? -6.848 -13.376 -1.870 1.00 98.50 311 PHE A C 1
ATOM 2424 O O . PHE A 1 311 ? -5.844 -13.831 -2.417 1.00 98.50 311 PHE A O 1
ATOM 2431 N N . TRP A 1 312 ? -7.976 -13.138 -2.544 1.00 98.31 312 TRP A N 1
ATOM 2432 C CA . TRP A 1 312 ? -8.119 -13.483 -3.956 1.00 98.31 312 TRP A CA 1
ATOM 2433 C C . TRP A 1 312 ? -7.267 -12.598 -4.865 1.00 98.31 312 TRP A C 1
ATOM 2435 O O . TRP A 1 312 ? -6.657 -13.105 -5.806 1.00 98.31 312 TRP A O 1
ATOM 2445 N N . LEU A 1 313 ? -7.144 -11.302 -4.563 1.00 98.56 313 LEU A N 1
ATOM 2446 C CA . LEU A 1 313 ? -6.207 -10.427 -5.272 1.00 98.56 313 LEU A CA 1
ATOM 2447 C C . LEU A 1 313 ? -4.761 -10.919 -5.116 1.00 98.56 313 LEU A C 1
ATOM 2449 O O . LEU A 1 313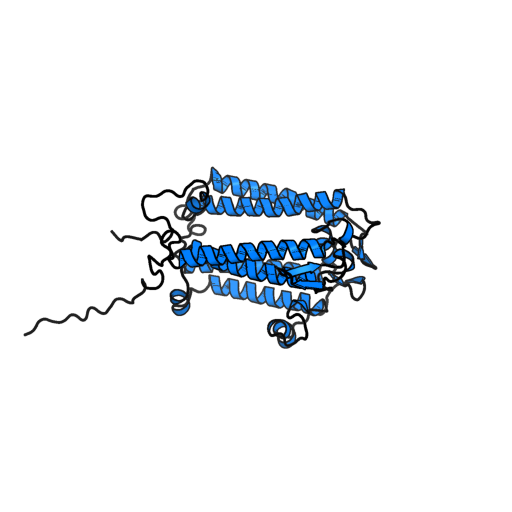 ? -4.046 -11.034 -6.110 1.00 98.56 313 LEU A O 1
ATOM 2453 N N . ALA A 1 314 ? -4.342 -11.266 -3.895 1.00 98.62 314 ALA A N 1
ATOM 2454 C CA . ALA A 1 314 ? -3.014 -11.808 -3.614 1.00 98.62 314 ALA A CA 1
ATOM 2455 C C . ALA A 1 314 ? -2.760 -13.129 -4.347 1.00 98.62 314 ALA A C 1
ATOM 2457 O O . ALA A 1 314 ? -1.680 -13.324 -4.907 1.00 98.62 314 ALA A O 1
ATOM 2458 N N . PHE A 1 315 ? -3.768 -14.005 -4.392 1.00 98.44 315 PHE A N 1
ATOM 2459 C CA . PHE A 1 315 ? -3.720 -15.249 -5.146 1.00 98.44 315 PHE A CA 1
ATOM 2460 C C . PHE A 1 315 ? -3.414 -14.966 -6.618 1.00 98.44 315 PHE A C 1
ATOM 2462 O O . PHE A 1 315 ? -2.351 -15.368 -7.085 1.00 98.44 315 PHE A O 1
ATOM 2469 N N . PHE A 1 316 ? -4.236 -14.179 -7.319 1.00 98.56 316 PHE A N 1
ATOM 2470 C CA . PHE A 1 316 ? -4.008 -13.890 -8.742 1.00 98.56 316 PHE A CA 1
ATOM 2471 C C . PHE A 1 316 ? -2.692 -13.147 -9.017 1.00 98.56 316 PHE A C 1
ATOM 2473 O O . PHE A 1 316 ? -2.031 -13.420 -10.023 1.00 98.56 316 PHE A O 1
ATOM 2480 N N . LEU A 1 317 ? -2.257 -12.260 -8.117 1.00 98.69 317 LEU A N 1
ATOM 2481 C CA . LEU A 1 317 ? -0.946 -11.610 -8.209 1.00 98.69 317 LEU A CA 1
ATOM 2482 C C . LEU A 1 317 ? 0.205 -12.620 -8.113 1.00 98.69 317 LEU A C 1
ATOM 2484 O O . LEU A 1 317 ? 1.188 -12.486 -8.844 1.00 98.69 317 LEU A O 1
ATOM 2488 N N . LEU A 1 318 ? 0.075 -13.664 -7.287 1.00 98.75 318 LEU A N 1
ATOM 2489 C CA . LEU A 1 318 ? 1.058 -14.746 -7.204 1.00 98.75 318 LEU A CA 1
ATOM 2490 C C . LEU A 1 318 ? 1.146 -15.525 -8.523 1.00 98.75 318 LEU A C 1
ATOM 2492 O O . LEU A 1 318 ? 2.245 -15.848 -8.972 1.00 98.75 318 LEU A O 1
ATOM 2496 N N . GLN A 1 319 ? 0.021 -15.794 -9.188 1.00 98.50 319 GLN A N 1
ATOM 2497 C CA . GLN A 1 319 ? 0.064 -16.403 -10.523 1.00 98.50 319 GLN A CA 1
ATOM 2498 C C . GLN A 1 319 ? 0.687 -15.460 -11.558 1.00 98.50 319 GLN A C 1
ATOM 2500 O O . GLN A 1 319 ? 1.467 -15.915 -12.393 1.00 98.50 319 GLN A O 1
ATOM 2505 N N . GLY A 1 320 ? 0.420 -14.154 -11.470 1.00 98.19 320 GLY A N 1
ATOM 2506 C CA . GLY A 1 320 ? 1.094 -13.140 -12.282 1.00 98.19 320 GLY A CA 1
ATOM 2507 C C . GLY A 1 320 ? 2.613 -13.147 -12.087 1.00 98.19 320 GLY A C 1
ATOM 2508 O O . GLY A 1 320 ? 3.358 -13.119 -13.067 1.00 98.19 320 GLY A O 1
ATOM 2509 N N . HIS A 1 321 ? 3.081 -13.258 -10.840 1.00 98.38 321 HIS A N 1
ATOM 2510 C CA . HIS A 1 321 ? 4.498 -13.436 -10.522 1.00 98.38 321 HIS A CA 1
ATOM 2511 C C . HIS A 1 321 ? 5.077 -14.666 -11.226 1.00 98.38 321 HIS A C 1
ATOM 2513 O O . HIS A 1 321 ? 6.056 -14.532 -11.955 1.00 98.38 321 HIS A O 1
ATOM 2519 N N . ILE A 1 322 ? 4.455 -15.838 -11.058 1.00 97.88 322 ILE A N 1
ATOM 2520 C CA . ILE A 1 322 ? 4.921 -17.096 -11.663 1.00 97.88 322 ILE A CA 1
ATOM 2521 C C . ILE A 1 322 ? 4.980 -16.969 -13.190 1.00 97.88 322 ILE A C 1
ATOM 2523 O O . ILE A 1 322 ? 5.988 -17.319 -13.801 1.00 97.88 322 ILE A O 1
ATOM 2527 N N . TRP A 1 323 ? 3.931 -16.422 -13.805 1.00 96.00 323 TRP A N 1
ATOM 2528 C CA . TRP A 1 323 ? 3.858 -16.212 -15.247 1.00 96.00 323 TRP A CA 1
ATOM 2529 C C . TRP A 1 323 ? 5.007 -15.336 -15.760 1.00 96.00 323 TRP A C 1
ATOM 2531 O O . TRP A 1 323 ? 5.772 -15.759 -16.628 1.00 96.00 323 TRP A O 1
ATOM 2541 N N . HIS A 1 324 ? 5.165 -14.132 -15.207 1.00 95.06 324 HIS A N 1
ATOM 2542 C CA . HIS A 1 324 ? 6.174 -13.181 -15.673 1.00 95.06 324 HIS A CA 1
ATOM 2543 C C . HIS A 1 324 ? 7.602 -13.602 -15.309 1.00 95.06 324 HIS A C 1
ATOM 2545 O O . HIS A 1 324 ? 8.510 -13.392 -16.109 1.00 95.06 324 HIS A O 1
ATOM 2551 N N . ALA A 1 325 ? 7.811 -14.253 -14.161 1.00 94.44 325 ALA A N 1
ATOM 2552 C CA . ALA A 1 325 ? 9.121 -14.765 -13.764 1.00 94.44 325 ALA A CA 1
ATOM 2553 C C . ALA A 1 325 ? 9.592 -15.887 -14.701 1.00 94.44 325 ALA A C 1
ATOM 2555 O O . ALA A 1 325 ? 10.743 -15.879 -15.135 1.00 94.44 325 ALA A O 1
ATOM 2556 N N . LEU A 1 326 ? 8.702 -16.818 -15.070 1.00 92.62 326 LEU A N 1
ATOM 2557 C CA . LEU A 1 326 ? 9.019 -17.881 -16.028 1.00 92.62 326 LEU A CA 1
ATOM 2558 C C . LEU A 1 326 ? 9.329 -17.315 -17.419 1.00 92.62 326 LEU A C 1
ATOM 2560 O O . LEU A 1 326 ? 10.310 -17.728 -18.038 1.00 92.62 326 LEU A O 1
ATOM 2564 N N . ARG A 1 327 ? 8.553 -16.330 -17.894 1.00 89.81 327 ARG A N 1
ATOM 2565 C CA . ARG A 1 327 ? 8.836 -15.645 -19.168 1.00 89.81 327 ARG A CA 1
ATOM 2566 C C . ARG A 1 327 ? 10.176 -14.914 -19.143 1.00 89.81 327 ARG A C 1
ATOM 2568 O O . ARG A 1 327 ? 10.964 -15.076 -20.069 1.00 89.81 327 ARG A O 1
ATOM 2575 N N . ALA A 1 328 ? 10.469 -14.175 -18.073 1.00 88.88 328 ALA A N 1
ATOM 2576 C CA . ALA A 1 328 ? 11.746 -13.483 -17.902 1.00 88.88 328 ALA A CA 1
ATOM 2577 C C . ALA A 1 328 ? 12.942 -14.450 -17.783 1.00 88.88 328 ALA A C 1
ATOM 2579 O O . ALA A 1 328 ? 14.060 -14.112 -18.170 1.00 88.88 328 ALA A O 1
ATOM 2580 N N . ALA A 1 329 ? 12.714 -15.669 -17.288 1.00 87.69 329 ALA A N 1
ATOM 2581 C CA . ALA A 1 329 ? 13.702 -16.747 -17.262 1.00 87.69 329 ALA A CA 1
ATOM 2582 C C . ALA A 1 329 ? 13.855 -17.485 -18.612 1.00 87.69 329 ALA A C 1
ATOM 2584 O O . ALA A 1 329 ? 14.661 -18.408 -18.702 1.00 87.69 329 ALA A O 1
ATOM 2585 N N . GLY A 1 330 ? 13.094 -17.101 -19.646 1.00 85.38 330 GLY A N 1
ATOM 2586 C CA . GLY A 1 330 ? 13.196 -17.652 -21.000 1.00 85.38 330 GLY A CA 1
ATOM 2587 C C . GLY A 1 330 ? 12.311 -18.868 -21.290 1.00 85.38 330 GLY A C 1
ATOM 2588 O O . GLY A 1 330 ? 12.545 -19.581 -22.270 1.00 85.38 330 GLY A O 1
ATOM 2589 N N . PHE A 1 331 ? 11.300 -19.137 -20.459 1.00 87.50 331 PHE A N 1
ATOM 2590 C CA . PHE A 1 331 ? 10.319 -20.195 -20.709 1.00 87.50 331 PHE A CA 1
ATOM 2591 C C . PHE A 1 331 ? 9.297 -19.773 -21.778 1.00 87.50 331 PHE A C 1
ATOM 2593 O O . PHE A 1 331 ? 8.577 -18.785 -21.610 1.00 87.50 331 PHE A O 1
ATOM 2600 N N . ASP A 1 332 ? 9.183 -20.544 -22.865 1.00 86.00 332 ASP A N 1
ATOM 2601 C CA . ASP A 1 332 ? 8.140 -20.358 -23.881 1.00 86.00 332 ASP A CA 1
ATOM 2602 C C . ASP A 1 332 ? 6.945 -21.272 -23.584 1.00 86.00 332 ASP A C 1
ATOM 2604 O O . ASP A 1 332 ? 6.969 -22.476 -23.852 1.00 86.00 332 ASP A O 1
ATOM 2608 N N . PHE A 1 333 ? 5.859 -20.679 -23.086 1.00 87.06 333 PHE A N 1
ATOM 2609 C CA . PHE A 1 333 ? 4.613 -21.379 -22.754 1.00 87.06 333 PHE A CA 1
ATOM 2610 C C . PHE A 1 333 ? 3.945 -22.088 -23.940 1.00 87.06 333 PHE A C 1
ATOM 2612 O O . PHE A 1 333 ? 3.156 -23.004 -23.727 1.00 87.06 333 PHE A O 1
ATOM 2619 N N . ARG A 1 334 ? 4.255 -21.714 -25.187 1.00 86.25 334 ARG A N 1
ATOM 2620 C CA . ARG A 1 334 ? 3.719 -22.397 -26.379 1.00 86.25 334 ARG A CA 1
ATOM 2621 C C . ARG A 1 334 ? 4.463 -23.692 -26.676 1.00 86.25 334 ARG A C 1
ATOM 2623 O O . ARG A 1 334 ? 3.902 -24.588 -27.292 1.00 86.25 334 ARG A O 1
ATOM 2630 N N . GLN A 1 335 ? 5.732 -23.758 -26.280 1.00 85.88 335 GLN A N 1
ATOM 2631 C CA . GLN A 1 335 ? 6.603 -24.911 -26.506 1.00 85.88 335 GLN A CA 1
ATOM 2632 C C . GLN A 1 335 ? 6.760 -25.777 -25.253 1.00 85.88 335 GLN A C 1
ATOM 2634 O O . GLN A 1 335 ? 7.260 -26.894 -25.353 1.00 85.88 335 GLN A O 1
ATOM 2639 N N . GLY A 1 336 ? 6.375 -25.265 -24.080 1.00 88.62 336 GLY A N 1
ATOM 2640 C CA . GLY A 1 336 ? 6.503 -25.966 -22.804 1.00 88.62 336 GLY A CA 1
ATOM 2641 C C . GLY A 1 336 ? 7.954 -26.178 -22.360 1.00 88.62 336 GLY A C 1
ATOM 2642 O O . GLY A 1 336 ? 8.222 -27.112 -21.610 1.00 88.62 336 GLY A O 1
ATOM 2643 N N . LYS A 1 337 ? 8.899 -25.356 -22.837 1.00 85.75 337 LYS A N 1
ATOM 2644 C CA . LYS A 1 337 ? 10.333 -25.478 -22.529 1.00 85.75 337 LYS A CA 1
ATOM 2645 C C . LYS A 1 337 ? 11.034 -24.122 -22.467 1.00 85.75 337 LYS A C 1
ATOM 2647 O O . LYS A 1 337 ? 10.552 -23.135 -23.023 1.00 85.75 337 LYS A O 1
ATOM 2652 N N . VAL A 1 338 ? 12.199 -24.097 -21.824 1.00 84.56 338 VAL A N 1
ATOM 2653 C CA . VAL A 1 338 ? 13.124 -22.955 -21.871 1.00 84.56 338 VAL A CA 1
ATOM 2654 C C . VAL A 1 338 ? 13.769 -22.904 -23.254 1.00 84.56 338 VAL A C 1
ATOM 2656 O O . VAL A 1 338 ? 14.253 -23.925 -23.744 1.00 84.56 338 VAL A O 1
ATOM 2659 N N . VAL A 1 339 ? 13.732 -21.739 -23.899 1.00 79.94 339 VAL A N 1
ATOM 2660 C CA . VAL A 1 339 ? 14.257 -21.542 -25.263 1.00 79.94 339 VAL A CA 1
ATOM 2661 C C . VAL A 1 339 ? 15.430 -20.565 -25.331 1.00 79.94 339 VAL A C 1
ATOM 2663 O O . VAL A 1 339 ? 16.169 -20.596 -26.308 1.00 79.94 339 VAL A O 1
ATOM 2666 N N . GLU A 1 340 ? 15.635 -19.752 -24.296 1.00 68.12 340 GLU A N 1
ATOM 2667 C CA . GLU A 1 340 ? 16.750 -18.808 -24.187 1.00 68.12 340 GLU A CA 1
ATOM 2668 C C . GLU A 1 340 ? 17.162 -18.709 -22.712 1.00 68.12 340 GLU A C 1
ATOM 2670 O O . GLU A 1 340 ? 16.389 -18.240 -21.879 1.00 68.12 340 GLU A O 1
ATOM 2675 N N . ALA A 1 341 ? 18.338 -19.218 -22.341 1.00 59.16 341 ALA A N 1
ATOM 2676 C CA . ALA A 1 341 ? 18.782 -19.188 -20.949 1.00 59.16 341 ALA A CA 1
ATOM 2677 C C . ALA A 1 341 ? 19.290 -17.781 -20.590 1.00 59.16 341 ALA A C 1
ATOM 2679 O O . ALA A 1 341 ? 20.436 -17.437 -20.853 1.00 59.16 341 ALA A O 1
ATOM 2680 N N . THR A 1 342 ? 18.462 -16.960 -19.936 1.00 59.38 342 THR A N 1
ATOM 2681 C CA . THR A 1 342 ? 18.783 -15.541 -19.661 1.00 59.38 342 THR A CA 1
ATOM 2682 C C . THR A 1 342 ? 19.887 -15.305 -18.618 1.00 59.38 342 THR A C 1
ATOM 2684 O O . THR A 1 342 ? 20.200 -14.157 -18.303 1.00 59.38 342 THR A O 1
ATOM 2687 N N . ARG A 1 343 ? 20.491 -16.370 -18.069 1.00 57.91 343 ARG A N 1
ATOM 2688 C CA . ARG A 1 343 ? 21.518 -16.302 -17.013 1.00 57.91 343 ARG A CA 1
ATOM 2689 C C . ARG A 1 343 ? 22.961 -16.482 -17.510 1.00 57.91 343 ARG A C 1
ATOM 2691 O O . ARG A 1 343 ? 23.870 -16.202 -16.735 1.00 57.91 343 ARG A O 1
ATOM 2698 N N . GLU A 1 344 ? 23.192 -16.919 -18.753 1.00 45.00 344 GLU A N 1
ATOM 2699 C CA . GLU A 1 344 ? 24.535 -17.325 -19.225 1.00 45.00 344 GLU A CA 1
ATOM 2700 C C . GLU A 1 344 ? 25.324 -16.273 -20.040 1.00 45.00 344 GLU A C 1
ATOM 2702 O O . GLU A 1 344 ? 26.526 -16.447 -20.225 1.00 45.00 344 GLU A O 1
ATOM 2707 N N . ASP A 1 345 ? 24.749 -15.122 -20.410 1.00 42.41 345 ASP A N 1
ATOM 2708 C CA . ASP A 1 345 ? 25.433 -14.104 -21.245 1.00 42.41 345 ASP A CA 1
ATOM 2709 C C . ASP A 1 345 ? 26.403 -13.157 -20.495 1.00 42.41 345 ASP A C 1
ATOM 2711 O O . ASP A 1 345 ? 26.731 -12.068 -20.966 1.00 42.41 345 ASP A O 1
ATOM 2715 N N . ILE A 1 346 ? 26.903 -13.554 -19.321 1.00 40.84 346 ILE A N 1
ATOM 2716 C CA . ILE A 1 346 ? 28.006 -12.862 -18.628 1.00 40.84 346 ILE A CA 1
ATOM 2717 C C . ILE A 1 346 ? 29.099 -13.885 -18.296 1.00 40.84 346 ILE A C 1
ATOM 2719 O O . ILE A 1 346 ? 29.421 -14.127 -17.131 1.00 40.84 346 ILE A O 1
ATOM 2723 N N . GLN A 1 347 ? 29.694 -14.502 -19.318 1.00 30.81 347 GLN A N 1
ATOM 2724 C CA . GLN A 1 347 ? 31.057 -15.004 -19.154 1.00 30.81 347 GLN A CA 1
ATOM 2725 C C . GLN A 1 347 ? 32.023 -13.808 -19.179 1.00 30.81 347 GLN A C 1
ATOM 2727 O O . GLN A 1 347 ? 31.896 -12.946 -20.050 1.00 30.81 347 GLN A O 1
ATOM 2732 N N . PRO A 1 348 ? 32.991 -13.714 -18.246 1.00 35.06 348 PRO A N 1
ATOM 2733 C CA . PRO A 1 348 ? 34.119 -12.816 -18.440 1.00 35.06 348 PRO A CA 1
ATOM 2734 C C . PRO A 1 348 ? 34.847 -13.279 -19.700 1.00 35.06 348 PRO A C 1
ATOM 2736 O O . PRO A 1 348 ? 35.022 -14.486 -19.872 1.00 35.06 348 PRO A O 1
ATOM 2739 N N . GLU A 1 349 ? 35.242 -12.338 -20.559 1.00 33.88 349 GLU A N 1
ATOM 2740 C CA . GLU A 1 349 ? 36.101 -12.581 -21.718 1.00 33.88 349 GLU A CA 1
ATOM 2741 C C . GLU A 1 349 ? 37.096 -13.701 -21.405 1.00 33.88 349 GLU A C 1
ATOM 2743 O O . GLU A 1 349 ? 37.997 -13.558 -20.569 1.00 33.88 349 GLU A O 1
ATOM 2748 N N . SER A 1 350 ? 36.892 -14.860 -22.033 1.00 33.47 350 SER A N 1
ATOM 2749 C CA . SER A 1 350 ? 37.877 -15.923 -22.013 1.00 33.47 350 SER A CA 1
ATOM 2750 C C . SER A 1 350 ? 39.168 -15.302 -22.521 1.00 33.47 350 SER A C 1
ATOM 2752 O O . SER A 1 350 ? 39.216 -14.849 -23.666 1.00 33.47 350 SER A O 1
ATOM 2754 N N . ARG A 1 351 ? 40.187 -15.243 -21.655 1.00 36.38 351 ARG A N 1
ATOM 2755 C CA . ARG A 1 351 ? 41.558 -14.888 -22.020 1.00 36.38 351 ARG A CA 1
ATOM 2756 C C . ARG A 1 351 ? 41.872 -15.536 -23.365 1.00 36.38 351 ARG A C 1
ATOM 2758 O O . ARG A 1 351 ? 42.043 -16.753 -23.430 1.00 36.38 351 ARG A O 1
ATOM 2765 N N . GLN A 1 352 ? 41.985 -14.727 -24.415 1.00 33.78 352 GLN A N 1
ATOM 2766 C CA . GLN A 1 352 ? 42.801 -15.101 -25.555 1.00 33.78 352 GLN A CA 1
ATOM 2767 C C . GLN A 1 352 ? 44.227 -15.197 -25.019 1.00 33.78 352 GLN A C 1
ATOM 2769 O O . GLN A 1 352 ? 44.966 -14.219 -24.951 1.00 33.78 352 GLN A O 1
ATOM 2774 N N . VAL A 1 353 ? 44.596 -16.388 -24.554 1.00 37.19 353 VAL A N 1
ATOM 2775 C CA . VAL A 1 353 ? 45.997 -16.770 -24.495 1.00 37.19 353 VAL A CA 1
ATOM 2776 C C . VAL A 1 353 ? 46.431 -16.788 -25.950 1.00 37.19 353 VAL A C 1
ATOM 2778 O O . VAL A 1 353 ? 46.066 -17.689 -26.702 1.00 37.19 353 VAL A O 1
ATOM 2781 N N . ALA A 1 354 ? 47.143 -15.740 -26.357 1.00 36.69 354 ALA A N 1
ATOM 2782 C CA . ALA A 1 354 ? 47.898 -15.742 -27.590 1.00 36.69 354 ALA A CA 1
ATOM 2783 C C . ALA A 1 354 ? 48.857 -16.938 -27.524 1.00 36.69 354 ALA A C 1
ATOM 2785 O O . ALA A 1 354 ? 49.891 -16.891 -26.859 1.00 36.69 354 ALA A O 1
ATOM 2786 N N . MET A 1 355 ? 48.476 -18.043 -28.165 1.00 38.16 355 MET A N 1
ATOM 2787 C CA . MET A 1 355 ? 49.430 -19.063 -28.561 1.00 38.16 355 MET A CA 1
ATOM 2788 C C . MET A 1 355 ? 50.325 -18.409 -29.604 1.00 38.16 355 MET A C 1
ATOM 2790 O O . MET A 1 355 ? 49.929 -18.209 -30.750 1.00 38.16 355 MET A O 1
ATOM 2794 N N . ASN A 1 356 ? 51.512 -18.016 -29.160 1.00 39.59 356 ASN A N 1
ATOM 2795 C CA . ASN A 1 356 ? 52.597 -17.619 -30.034 1.00 39.59 356 ASN A CA 1
ATOM 2796 C C . ASN A 1 356 ? 52.943 -18.837 -30.916 1.00 39.59 356 ASN A C 1
ATOM 2798 O O . ASN A 1 356 ? 53.240 -19.898 -30.354 1.00 39.59 356 ASN A O 1
ATOM 2802 N N . PRO A 1 357 ? 52.863 -18.759 -32.255 1.00 45.41 357 PRO A N 1
ATOM 2803 C CA . PRO A 1 357 ? 53.316 -19.854 -33.089 1.00 45.41 357 PRO A CA 1
ATOM 2804 C C . PRO A 1 357 ? 54.849 -19.885 -33.060 1.00 45.41 357 PRO A C 1
ATOM 2806 O O . PRO A 1 357 ? 55.514 -18.870 -33.235 1.00 45.41 357 PRO A O 1
ATOM 2809 N N . ALA A 1 358 ? 55.358 -21.077 -32.767 1.00 43.44 358 ALA A N 1
ATOM 2810 C CA . ALA A 1 358 ? 56.749 -21.510 -32.746 1.00 43.44 358 ALA A CA 1
ATOM 2811 C C . ALA A 1 358 ? 57.742 -20.745 -33.646 1.00 43.44 358 ALA A C 1
ATOM 2813 O O . ALA A 1 358 ? 57.523 -20.655 -34.852 1.00 43.44 358 ALA A O 1
ATOM 2814 N N . SER A 1 359 ? 58.887 -20.359 -33.064 1.00 38.59 359 SER A N 1
ATOM 2815 C CA . SER A 1 359 ? 60.249 -20.788 -33.456 1.00 38.59 359 SER A CA 1
ATOM 2816 C C . SER A 1 359 ? 61.295 -20.097 -32.589 1.00 38.59 359 SER A C 1
ATOM 2818 O O . SER A 1 359 ? 61.292 -18.844 -32.601 1.00 38.59 359 SER A O 1
#

pLDDT: mean 90.66, std 16.4, range [28.81, 98.81]

Radius of gyration: 24.63 Å; chains: 1; bounding box: 87×43×62 Å

Sequence (359 aa):
MSNMVAKSFPGEGKSFPWWAGNARLTNLSGRLLGAHVAHAGLIVLWAGAYTLFELSRFNPEQPMYEQGLILLPNLARLGFGVGAGGQIVDTYSYFAIGVIHLISSAFLGFGGIFHSLKGPETLEERTPFFGYRWEDADKMTTILGIHLTLLGLGAALLVAKAMYFSGLYDTTIQNVRVISNPTLNPATIFGYLFGVNGKNWIAGVDNLEDVVGGHIWVSILCIGGGFWHISTQPFPWAKRLFVWSGEAYLSYSLGALALMGFIATYFVSVNTLVYPEEFFGPALNIGFEQFPYFHRGEMLTSRVWLANAHFWLAFFLLQGHIWHALRAAGFDFRQGKVVEATREDIQPESRQVAMNPAS